Protein AF-A0A1B6GHG8-F1 (afdb_monomer_lite)

InterPro domains:
  IPR028426 Huntingtin family [PTHR10170] (35-319)
  IPR048413 Huntingtin, C-terminal HEAT repeats [PF20927] (51-203)

Structure (mmCIF, N/CA/C/O backbone):
data_AF-A0A1B6GHG8-F1
#
_entry.id   AF-A0A1B6GHG8-F1
#
loop_
_atom_site.group_PDB
_atom_site.id
_atom_site.type_symbol
_atom_site.label_atom_id
_atom_site.label_alt_id
_atom_site.label_comp_id
_atom_site.label_asym_id
_atom_site.label_entity_id
_atom_site.label_seq_id
_atom_site.pdbx_PDB_ins_code
_atom_site.Cartn_x
_atom_site.Cartn_y
_atom_site.Cartn_z
_atom_site.occupancy
_atom_site.B_iso_or_equiv
_atom_site.auth_seq_id
_atom_site.auth_comp_id
_atom_site.auth_asym_id
_atom_site.auth_atom_id
_atom_site.pdbx_PDB_model_num
ATOM 1 N N . ASP A 1 1 ? 46.005 53.903 7.771 1.00 39.75 1 ASP A N 1
ATOM 2 C CA . ASP A 1 1 ? 45.302 54.972 8.498 1.00 39.75 1 ASP A CA 1
ATOM 3 C C . ASP A 1 1 ? 44.062 55.428 7.761 1.00 39.75 1 ASP A C 1
ATOM 5 O O . ASP A 1 1 ? 44.181 56.006 6.690 1.00 39.75 1 ASP A O 1
ATOM 9 N N . CYS A 1 2 ? 42.891 55.067 8.291 1.00 33.16 2 CYS A N 1
ATOM 10 C CA . CYS A 1 2 ? 41.787 55.986 8.605 1.00 33.16 2 CYS A CA 1
ATOM 11 C C . CYS A 1 2 ? 40.505 55.192 8.911 1.00 33.16 2 CYS A C 1
ATOM 13 O O . CYS A 1 2 ? 39.750 54.813 8.023 1.00 33.16 2 CYS A O 1
ATOM 15 N N . ASN A 1 3 ? 40.344 54.925 10.210 1.00 32.59 3 ASN A N 1
ATOM 16 C CA . ASN A 1 3 ? 39.122 54.827 11.014 1.00 32.59 3 ASN A CA 1
ATOM 17 C C . ASN A 1 3 ? 37.768 54.745 10.287 1.00 32.59 3 ASN A C 1
ATOM 19 O O . ASN A 1 3 ? 37.266 55.746 9.780 1.00 32.59 3 ASN A O 1
ATOM 23 N N . ILE A 1 4 ? 37.108 53.590 10.415 1.00 35.75 4 ILE A N 1
ATOM 24 C CA . ILE A 1 4 ? 35.647 53.481 10.331 1.00 35.75 4 ILE A CA 1
ATOM 25 C C . ILE A 1 4 ? 35.118 53.365 11.760 1.00 35.75 4 ILE A C 1
ATOM 27 O O . ILE A 1 4 ? 35.339 52.372 12.453 1.00 35.75 4 ILE A O 1
ATOM 31 N N . SER A 1 5 ? 34.460 54.431 12.199 1.00 33.91 5 SER A N 1
ATOM 32 C CA . SER A 1 5 ? 33.808 54.565 13.494 1.00 33.91 5 SER A CA 1
ATOM 33 C C . SER A 1 5 ? 32.572 53.669 13.560 1.00 33.91 5 SER A C 1
ATOM 35 O O . SER A 1 5 ? 31.638 53.817 12.775 1.00 33.91 5 SER A O 1
ATOM 37 N N . ILE A 1 6 ? 32.556 52.769 14.538 1.00 41.28 6 ILE A N 1
ATOM 38 C CA . ILE A 1 6 ? 31.371 52.044 14.991 1.00 41.28 6 ILE A CA 1
ATOM 39 C C . ILE A 1 6 ? 30.486 53.033 15.757 1.00 41.28 6 ILE A C 1
ATOM 41 O O . ILE A 1 6 ? 30.925 53.596 16.756 1.00 41.28 6 ILE A O 1
ATOM 45 N N . SER A 1 7 ? 29.255 53.265 15.301 1.00 39.66 7 SER A N 1
ATOM 46 C CA . SER A 1 7 ? 28.106 53.593 16.163 1.00 39.66 7 SER A CA 1
ATOM 47 C C . SER A 1 7 ? 26.841 53.791 15.331 1.00 39.66 7 SER A C 1
ATOM 49 O O . SER A 1 7 ? 26.668 54.810 14.668 1.00 39.66 7 SER A O 1
ATOM 51 N N . LYS A 1 8 ? 25.950 52.800 15.392 1.00 34.06 8 LYS A N 1
ATOM 52 C CA . LYS A 1 8 ? 24.500 52.967 15.571 1.00 34.06 8 LYS A CA 1
ATOM 53 C C . LYS A 1 8 ? 23.864 51.581 15.611 1.00 34.06 8 LYS A C 1
ATOM 55 O O . LYS A 1 8 ? 23.682 50.939 14.582 1.00 34.06 8 LYS A O 1
ATOM 60 N N . SER A 1 9 ? 23.559 51.131 16.821 1.00 39.12 9 SER A N 1
ATOM 61 C CA . SER A 1 9 ? 22.512 50.143 17.052 1.00 39.12 9 SER A CA 1
ATOM 62 C C . SER A 1 9 ? 21.184 50.732 16.560 1.00 39.12 9 SER A C 1
ATOM 64 O O . SER A 1 9 ? 20.909 51.891 16.884 1.00 39.12 9 SER A O 1
ATOM 66 N N . PRO A 1 10 ? 20.340 49.995 15.828 1.00 40.25 10 PRO A N 1
ATOM 67 C CA . PRO A 1 10 ? 18.911 50.210 15.906 1.00 40.25 10 PRO A CA 1
ATOM 68 C C . PRO A 1 10 ? 18.419 49.469 17.153 1.00 40.25 10 PRO A C 1
ATOM 70 O O . PRO A 1 10 ? 18.335 48.244 17.177 1.00 40.25 10 PRO A O 1
ATOM 73 N N . GLU A 1 11 ? 18.185 50.228 18.220 1.00 43.69 11 GLU A N 1
ATOM 74 C CA . GLU A 1 11 ? 17.256 49.836 19.277 1.00 43.69 11 GLU A CA 1
ATOM 75 C C . GLU A 1 11 ? 15.838 49.775 18.685 1.00 43.69 11 GLU A C 1
ATOM 77 O O . GLU A 1 11 ? 15.460 50.667 17.926 1.00 43.69 11 GLU A O 1
ATOM 82 N N . GLY A 1 12 ? 15.072 48.748 19.068 1.00 49.44 12 GLY A N 1
ATOM 83 C CA . GLY A 1 12 ? 13.609 48.723 18.978 1.00 49.44 12 GLY A CA 1
ATOM 84 C C . GLY A 1 12 ? 13.021 48.335 17.621 1.00 49.44 12 GLY A C 1
ATOM 85 O O . GLY A 1 12 ? 12.554 49.194 16.883 1.00 49.44 12 GLY A O 1
ATOM 86 N N . VAL A 1 13 ? 12.988 47.035 17.323 1.00 45.94 13 VAL A N 1
ATOM 87 C CA . VAL A 1 13 ? 11.854 46.452 16.589 1.00 45.94 13 VAL A CA 1
ATOM 88 C C . VAL A 1 13 ? 11.020 45.743 17.651 1.00 45.94 13 VAL A C 1
ATOM 90 O O . VAL A 1 13 ? 11.561 44.983 18.455 1.00 45.94 13 VAL A O 1
ATOM 93 N N . ASP A 1 14 ? 9.755 46.129 17.732 1.00 51.06 14 ASP A N 1
ATOM 94 C CA . ASP A 1 14 ? 8.859 45.908 18.859 1.00 51.06 14 ASP A CA 1
ATOM 95 C C . ASP A 1 14 ? 8.579 44.421 19.125 1.00 51.06 14 ASP A C 1
ATOM 97 O O . ASP A 1 14 ? 8.118 43.683 18.258 1.00 51.06 14 ASP A O 1
ATOM 101 N N . SER A 1 15 ? 8.788 43.988 20.371 1.00 57.31 15 SER A N 1
ATOM 102 C CA . SER A 1 15 ? 8.432 42.641 20.841 1.00 57.31 15 SER A CA 1
ATOM 103 C C . SER A 1 15 ? 6.922 42.364 20.823 1.00 57.31 15 SER A C 1
ATOM 105 O O . SER A 1 15 ? 6.511 41.210 20.909 1.00 57.31 15 SER A O 1
ATOM 107 N N . GLU A 1 16 ? 6.095 43.412 20.754 1.00 57.25 16 GLU A N 1
ATOM 108 C CA . GLU A 1 16 ? 4.635 43.302 20.620 1.00 57.25 16 GLU A CA 1
ATOM 109 C C . GLU A 1 16 ? 4.224 42.954 19.179 1.00 57.25 16 GLU A C 1
ATOM 111 O O . GLU A 1 16 ? 3.358 42.104 18.985 1.00 57.25 16 GLU A O 1
ATOM 116 N N . ASP A 1 17 ? 4.912 43.509 18.176 1.00 58.62 17 ASP A N 1
ATOM 117 C CA . ASP A 1 17 ? 4.625 43.292 16.749 1.00 58.62 17 ASP A CA 1
ATOM 118 C C . ASP A 1 17 ? 5.042 41.870 16.309 1.00 58.62 17 ASP A C 1
ATOM 120 O O . ASP A 1 17 ? 4.324 41.185 15.580 1.00 58.62 17 ASP A O 1
ATOM 124 N N . GLU A 1 18 ? 6.149 41.339 16.852 1.00 60.41 18 GLU A N 1
ATOM 125 C CA . GLU A 1 18 ? 6.516 39.920 16.683 1.00 60.41 18 GLU A CA 1
ATOM 126 C C . GLU A 1 18 ? 5.491 38.965 17.328 1.00 60.41 18 GLU A C 1
ATOM 128 O O . GLU A 1 18 ? 5.223 37.885 16.794 1.00 60.41 18 GLU A O 1
ATOM 133 N N . GLY A 1 19 ? 4.892 39.358 18.458 1.00 67.12 19 GLY A N 1
ATOM 134 C CA . GLY A 1 19 ? 3.857 38.587 19.149 1.00 67.12 19 GLY A CA 1
ATOM 135 C C . GLY A 1 19 ? 2.558 38.480 18.347 1.00 67.12 19 GLY A C 1
ATOM 136 O O . GLY A 1 19 ? 2.030 37.378 18.183 1.00 67.12 19 GLY A O 1
ATOM 137 N N . GLU A 1 20 ? 2.083 39.598 17.794 1.00 69.12 20 GLU A N 1
ATOM 138 C CA . GLU A 1 20 ? 0.875 39.641 16.958 1.00 69.12 20 GLU A CA 1
ATOM 139 C C . GLU A 1 20 ? 1.046 38.856 15.647 1.00 69.12 20 GLU A C 1
ATOM 141 O O . GLU A 1 20 ? 0.137 38.132 15.226 1.00 69.12 20 GLU A O 1
ATOM 146 N N . ILE A 1 21 ? 2.227 38.924 15.020 1.00 71.69 21 ILE A N 1
ATOM 147 C CA . ILE A 1 21 ? 2.532 38.152 13.806 1.00 71.69 21 ILE A CA 1
ATOM 148 C C . ILE A 1 21 ? 2.500 36.644 14.095 1.00 71.69 21 ILE A C 1
ATOM 150 O O . ILE A 1 21 ? 1.870 35.891 13.347 1.00 71.69 21 ILE A O 1
ATOM 154 N N . MET A 1 22 ? 3.118 36.191 15.192 1.00 72.50 22 MET A N 1
ATOM 155 C CA . MET A 1 22 ? 3.100 34.774 15.582 1.00 72.50 22 MET A CA 1
ATOM 156 C C . MET A 1 22 ? 1.685 34.265 15.890 1.00 72.50 22 MET A C 1
ATOM 158 O O . MET A 1 22 ? 1.342 33.132 15.538 1.00 72.50 22 MET A O 1
ATOM 162 N N . GLU A 1 23 ? 0.848 35.083 16.531 1.00 77.94 23 GLU A N 1
ATOM 163 C CA . GLU A 1 23 ? -0.544 34.729 16.817 1.00 77.94 23 GLU A CA 1
ATOM 164 C C . GLU A 1 23 ? -1.364 34.608 15.523 1.00 77.94 23 GLU A C 1
ATOM 166 O O . GLU A 1 23 ? -2.077 33.619 15.316 1.00 77.94 23 GLU A O 1
ATOM 171 N N . GLN A 1 24 ? -1.192 35.548 14.592 1.00 80.19 24 GLN A N 1
ATOM 172 C CA . GLN A 1 24 ? -1.863 35.513 13.295 1.00 80.19 24 GLN A CA 1
ATOM 173 C C . GLN A 1 24 ? -1.434 34.298 12.453 1.00 80.19 24 GLN A C 1
ATOM 175 O O . GLN A 1 24 ? -2.277 33.626 11.845 1.00 80.19 24 GLN A O 1
ATOM 180 N N . GLU A 1 25 ? -0.144 33.957 12.445 1.00 80.50 25 GLU A N 1
ATOM 181 C CA . GLU A 1 25 ? 0.366 32.748 11.789 1.00 80.50 25 GLU A CA 1
ATOM 182 C C . GLU A 1 25 ? -0.202 31.465 12.410 1.00 80.50 25 GLU A C 1
ATOM 184 O O . GLU A 1 25 ? -0.543 30.517 11.686 1.00 80.50 25 GLU A O 1
ATOM 189 N N . ALA A 1 26 ? -0.367 31.427 13.735 1.00 82.06 26 ALA A N 1
ATOM 190 C CA . ALA A 1 26 ? -0.977 30.301 14.433 1.00 82.06 26 ALA A CA 1
ATOM 191 C C . ALA A 1 26 ? -2.453 30.118 14.039 1.00 82.06 26 ALA A C 1
ATOM 193 O O . ALA A 1 26 ? -2.877 28.990 13.752 1.00 82.06 26 ALA A O 1
ATOM 194 N N . VAL A 1 27 ? -3.216 31.213 13.940 1.00 85.00 27 VAL A N 1
ATOM 195 C CA . VAL A 1 27 ? -4.623 31.202 13.501 1.00 85.00 27 VAL A CA 1
ATOM 196 C C . VAL A 1 27 ? -4.747 30.702 12.063 1.00 85.00 27 VAL A C 1
ATOM 198 O O . VAL A 1 27 ? -5.538 29.794 11.790 1.00 85.00 27 VAL A O 1
ATOM 201 N N . VAL A 1 28 ? -3.939 31.230 11.138 1.00 88.50 28 VAL A N 1
ATOM 202 C CA . VAL A 1 28 ? -3.945 30.802 9.728 1.00 88.50 28 VAL A CA 1
ATOM 203 C C . VAL A 1 28 ? -3.547 29.330 9.600 1.00 88.50 28 VAL A C 1
ATOM 205 O O . VAL A 1 28 ? -4.171 28.569 8.850 1.00 88.50 28 VAL A O 1
ATOM 208 N N . SER A 1 29 ? -2.553 28.891 10.371 1.00 86.94 29 SER A N 1
ATOM 209 C CA . SER A 1 29 ? -2.110 27.497 10.406 1.00 86.94 29 SER A CA 1
ATOM 210 C C . SER A 1 29 ? -3.208 26.559 10.907 1.00 86.94 29 SER A C 1
ATOM 212 O O . SER A 1 29 ? -3.448 25.507 10.312 1.00 86.94 29 SER A O 1
ATOM 214 N N . LEU A 1 30 ? -3.906 26.924 11.985 1.00 84.75 30 LEU A N 1
ATOM 215 C CA . LEU A 1 30 ? -5.029 26.149 12.512 1.00 84.75 30 LEU A CA 1
ATOM 216 C C . LEU A 1 30 ? -6.202 26.108 11.526 1.00 84.75 30 LEU A C 1
ATOM 218 O O . LEU A 1 30 ? -6.739 25.032 11.261 1.00 84.75 30 LEU A O 1
ATOM 222 N N . HIS A 1 31 ? -6.546 27.245 10.920 1.00 88.88 31 HIS A N 1
ATOM 223 C CA . HIS A 1 31 ? -7.579 27.309 9.890 1.00 88.88 31 HIS A CA 1
ATOM 224 C C . HIS A 1 31 ? -7.256 26.378 8.714 1.00 88.88 31 HIS A C 1
ATOM 226 O O . HIS A 1 31 ? -8.106 25.605 8.276 1.00 88.88 31 HIS A O 1
ATOM 232 N N . THR A 1 32 ? -6.003 26.384 8.252 1.00 91.25 32 THR A N 1
ATOM 233 C CA . THR A 1 32 ? -5.534 25.523 7.156 1.00 91.25 32 THR A CA 1
ATOM 234 C C . THR A 1 32 ? -5.687 24.038 7.491 1.00 91.25 32 THR A C 1
ATOM 236 O O . THR A 1 32 ? -6.165 23.264 6.661 1.00 91.25 32 THR A O 1
ATOM 239 N N . ARG A 1 33 ? -5.344 23.632 8.722 1.00 89.12 33 ARG A N 1
ATOM 240 C CA . ARG A 1 33 ? -5.538 22.255 9.208 1.00 89.12 33 ARG A CA 1
ATOM 241 C C . ARG A 1 33 ? -7.009 21.846 9.198 1.00 89.12 33 ARG A C 1
ATOM 243 O O . ARG A 1 33 ? -7.335 20.769 8.701 1.00 89.12 33 ARG A O 1
ATOM 250 N N . TYR A 1 34 ? -7.891 22.720 9.680 1.00 88.38 34 TYR A N 1
ATOM 251 C CA . TYR A 1 34 ? -9.328 22.458 9.723 1.00 88.38 34 T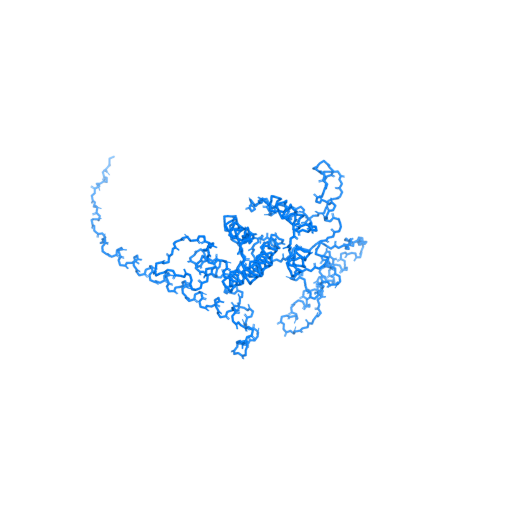YR A CA 1
ATOM 252 C C . TYR A 1 34 ? -9.936 22.318 8.320 1.00 88.38 34 TYR A C 1
ATOM 254 O O . TYR A 1 34 ? -10.653 21.355 8.047 1.00 88.38 34 TYR A O 1
ATOM 262 N N . GLN A 1 35 ? -9.590 23.223 7.396 1.00 91.94 35 GLN A N 1
ATOM 263 C CA . GLN A 1 35 ? -10.024 23.144 5.994 1.00 91.94 35 GLN A CA 1
ATOM 264 C C . GLN A 1 35 ? -9.553 21.844 5.335 1.00 91.94 35 GLN A C 1
ATOM 266 O O . GLN A 1 35 ? -10.332 21.152 4.676 1.00 91.94 35 GLN A O 1
ATOM 271 N N . MET A 1 36 ? -8.286 21.482 5.555 1.00 92.69 36 MET A N 1
ATOM 272 C CA . MET A 1 36 ? -7.715 20.251 5.024 1.00 92.69 36 MET A CA 1
ATOM 273 C C . MET A 1 36 ? -8.462 19.019 5.545 1.00 92.69 36 MET A C 1
ATOM 275 O O . MET A 1 36 ? -8.849 18.153 4.761 1.00 92.69 36 MET A O 1
ATOM 279 N N . ALA A 1 37 ? -8.735 18.954 6.846 1.00 89.00 37 ALA A N 1
ATOM 280 C CA . ALA A 1 37 ? -9.484 17.846 7.416 1.00 89.00 37 ALA A CA 1
ATOM 281 C C . ALA A 1 37 ? -10.940 17.786 6.923 1.00 89.00 37 ALA A C 1
ATOM 283 O O . ALA A 1 37 ? -11.461 16.692 6.694 1.00 89.00 37 ALA A O 1
ATOM 284 N N . GLY A 1 38 ? -11.574 18.935 6.669 1.00 90.00 38 GLY A N 1
ATOM 285 C CA . GLY A 1 38 ? -12.877 19.003 6.004 1.00 90.00 38 GLY A CA 1
ATOM 286 C C . GLY A 1 38 ? -12.864 18.342 4.621 1.00 90.00 38 GLY A C 1
ATOM 287 O O . GLY A 1 38 ? -13.754 17.550 4.305 1.00 90.00 38 GLY A O 1
ATOM 288 N N . LEU A 1 39 ? -11.815 18.580 3.823 1.00 92.31 39 LEU A N 1
ATOM 289 C CA . LEU A 1 39 ? -11.630 17.928 2.518 1.00 92.31 39 LEU A CA 1
ATOM 290 C C . LEU A 1 39 ? -11.410 16.414 2.643 1.00 92.31 39 LEU A C 1
ATOM 292 O O . LEU A 1 39 ? -11.922 15.651 1.823 1.00 92.31 39 LEU A O 1
ATOM 296 N N . VAL A 1 40 ? -10.688 15.961 3.672 1.00 91.94 40 VAL A N 1
ATOM 297 C CA . VAL A 1 40 ? -10.507 14.525 3.954 1.00 91.94 40 VAL A CA 1
ATOM 298 C C . VAL A 1 40 ? -11.833 13.865 4.314 1.00 91.94 40 VAL A C 1
ATOM 300 O O . VAL A 1 40 ? -12.172 12.837 3.732 1.00 91.94 40 VAL A O 1
ATOM 303 N N . CYS A 1 41 ? -12.616 14.482 5.201 1.00 89.75 41 CYS A N 1
ATOM 304 C CA . CYS A 1 41 ? -13.938 13.984 5.585 1.00 89.75 41 CYS A CA 1
ATOM 305 C C . CYS A 1 41 ? -14.903 13.954 4.390 1.00 89.75 41 CYS A C 1
ATOM 307 O O . CYS A 1 41 ? -15.727 13.049 4.263 1.00 89.75 41 CYS A O 1
ATOM 309 N N . TRP A 1 42 ? -14.794 14.929 3.484 1.00 89.50 42 TRP A N 1
ATOM 310 C CA . TRP A 1 42 ? -15.542 14.924 2.231 1.00 89.50 42 TRP A CA 1
ATOM 311 C C . TRP A 1 42 ? -15.144 13.745 1.328 1.00 89.50 42 TRP A C 1
ATOM 313 O O . TRP A 1 42 ? -16.023 13.050 0.814 1.00 89.50 42 TRP A O 1
ATOM 323 N N . LEU A 1 43 ? -13.843 13.464 1.174 1.00 90.00 43 LEU A N 1
ATOM 324 C CA . LEU A 1 43 ? -13.359 12.297 0.420 1.00 90.00 43 LEU A CA 1
ATOM 325 C C . LEU A 1 43 ? -13.785 10.964 1.050 1.00 90.00 43 LEU A C 1
ATOM 327 O O . LEU A 1 43 ? -14.059 10.010 0.327 1.00 90.00 43 LEU A O 1
ATOM 331 N N . GLU A 1 44 ? -13.849 10.898 2.376 1.00 88.69 44 GLU A N 1
ATOM 332 C CA . GLU A 1 44 ? -14.279 9.721 3.135 1.00 88.69 44 GLU A CA 1
ATOM 333 C C . GLU A 1 44 ? -15.756 9.385 2.888 1.00 88.69 44 GLU A C 1
ATOM 335 O O . GLU A 1 44 ? -16.100 8.242 2.596 1.00 88.69 44 GLU A O 1
ATOM 340 N N . LYS A 1 45 ? -16.622 10.405 2.891 1.00 84.50 45 LYS A N 1
ATOM 341 C CA . LYS A 1 45 ? -18.069 10.284 2.629 1.00 84.50 45 LYS A CA 1
ATOM 342 C C . LYS A 1 45 ? -18.426 10.228 1.136 1.00 84.50 45 LYS A C 1
ATOM 344 O O . LYS A 1 45 ? -19.596 10.152 0.766 1.00 84.50 45 LYS A O 1
ATOM 349 N N . SER A 1 46 ? -17.430 10.268 0.246 1.00 70.56 46 SER A N 1
ATOM 350 C CA . SER A 1 46 ? -17.643 10.491 -1.186 1.00 70.56 46 SER A CA 1
ATOM 351 C C . SER A 1 46 ? -18.410 9.431 -1.992 1.00 70.56 46 SER A C 1
ATOM 353 O O . SER A 1 46 ? -18.892 9.844 -3.045 1.00 70.56 46 SER A O 1
ATOM 355 N N . PRO A 1 47 ? -18.610 8.141 -1.626 1.00 62.94 47 PRO A N 1
ATOM 356 C CA . PRO A 1 47 ? -19.436 7.274 -2.480 1.00 62.94 47 PRO A CA 1
ATOM 357 C C . PRO A 1 47 ? -20.859 7.823 -2.716 1.00 62.94 47 PRO A C 1
ATOM 359 O O . PRO A 1 47 ? -21.426 7.564 -3.774 1.00 62.94 47 PRO A O 1
ATOM 362 N N . GLU A 1 48 ? -21.391 8.651 -1.810 1.00 53.25 48 GLU A N 1
ATOM 363 C CA . GLU A 1 48 ? -22.732 9.253 -1.905 1.00 53.25 48 GLU A CA 1
ATOM 364 C C . GLU A 1 48 ? -22.743 10.668 -2.529 1.00 53.25 48 GLU A C 1
ATOM 366 O O . GLU A 1 48 ? -23.736 11.085 -3.122 1.00 53.25 48 GLU A O 1
ATOM 371 N N . LEU A 1 49 ? -21.628 11.411 -2.457 1.00 54.56 49 LEU A N 1
ATOM 372 C CA . LEU A 1 49 ? -21.527 12.831 -2.856 1.00 54.56 49 LEU A CA 1
ATOM 373 C C . LEU A 1 49 ? -20.960 13.060 -4.270 1.00 54.56 49 LEU A C 1
ATOM 375 O O . LEU A 1 49 ? -20.902 14.198 -4.745 1.00 54.56 49 LEU A O 1
ATOM 379 N N . LEU A 1 50 ? -20.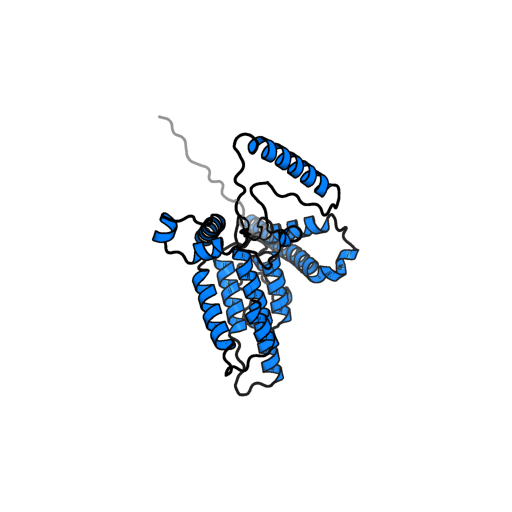579 11.986 -4.970 1.00 56.34 50 LEU A N 1
ATOM 380 C CA . LEU A 1 50 ? -20.068 12.017 -6.350 1.00 56.34 50 LEU A CA 1
ATOM 381 C C . LEU A 1 50 ? -21.055 12.610 -7.373 1.00 56.34 50 LEU A C 1
ATOM 383 O O . LEU A 1 50 ? -20.642 12.937 -8.482 1.00 56.34 50 LEU A O 1
ATOM 387 N N . ALA A 1 51 ? -22.334 12.778 -7.019 1.00 58.94 51 ALA A N 1
ATOM 388 C CA . ALA A 1 51 ? -23.341 13.370 -7.900 1.00 58.94 51 ALA A CA 1
ATOM 389 C C . ALA A 1 51 ? -23.055 14.844 -8.255 1.00 58.94 51 ALA A C 1
ATOM 391 O O . ALA A 1 51 ? -23.422 15.288 -9.341 1.00 58.94 51 ALA A O 1
ATOM 392 N N . ASN A 1 52 ? -22.375 15.592 -7.376 1.00 74.69 52 ASN A N 1
ATOM 393 C CA . ASN A 1 52 ? -22.249 17.051 -7.506 1.00 74.69 52 ASN A CA 1
ATOM 394 C C . ASN A 1 52 ? -20.908 17.527 -8.086 1.00 74.69 52 ASN A C 1
ATOM 396 O O . ASN A 1 52 ? -20.765 18.711 -8.389 1.00 74.69 52 ASN A O 1
ATOM 400 N N . VAL A 1 53 ? -19.921 16.638 -8.254 1.00 81.56 53 VAL A N 1
ATOM 401 C CA . VAL A 1 53 ? -18.604 16.990 -8.811 1.00 81.56 53 VAL A CA 1
ATOM 402 C C . VAL A 1 53 ? -18.380 16.252 -10.129 1.00 81.56 53 VAL A C 1
ATOM 404 O O . VAL A 1 53 ? -18.414 15.020 -10.152 1.00 81.56 53 VAL A O 1
ATOM 407 N N . PRO A 1 54 ? -18.082 16.960 -11.235 1.00 84.44 54 PRO A N 1
ATOM 408 C CA . PRO A 1 54 ? -17.775 16.308 -12.496 1.00 84.44 54 PRO A CA 1
ATOM 409 C C . PRO A 1 54 ? -16.606 15.325 -12.364 1.00 84.44 54 PRO A C 1
ATOM 411 O O . PRO A 1 54 ? -15.511 15.674 -11.915 1.00 84.44 54 PRO A O 1
ATOM 414 N N . GLN A 1 55 ? -16.817 14.092 -12.832 1.00 76.38 55 GLN A N 1
ATOM 415 C CA . GLN A 1 55 ? -15.864 12.984 -12.696 1.00 76.38 55 GLN A CA 1
ATOM 416 C C . GLN A 1 55 ? -14.462 13.305 -13.248 1.00 76.38 55 GLN A C 1
ATOM 418 O O . GLN A 1 55 ? -13.470 12.761 -12.767 1.00 76.38 55 GLN A O 1
ATOM 423 N N . PHE A 1 56 ? -14.367 14.186 -14.252 1.00 79.81 56 PHE A N 1
ATOM 424 C CA . PHE A 1 56 ? -13.090 14.572 -14.856 1.00 79.81 56 PHE A CA 1
ATOM 425 C C . PHE A 1 56 ? -12.219 15.458 -13.948 1.00 79.81 56 PHE A C 1
ATOM 427 O O . PHE A 1 56 ? -11.004 15.439 -14.104 1.00 79.81 56 PHE A O 1
ATOM 434 N N . ILE A 1 57 ? -12.812 16.191 -12.995 1.00 86.00 57 ILE A N 1
ATOM 435 C CA . ILE A 1 57 ? -12.087 17.032 -12.023 1.00 86.00 57 ILE A CA 1
ATOM 436 C C . ILE A 1 57 ? -11.876 16.279 -10.708 1.00 86.00 57 ILE A C 1
ATOM 438 O O . ILE A 1 57 ? -10.876 16.494 -10.027 1.00 86.00 57 ILE A O 1
ATOM 442 N N . PHE A 1 58 ? -12.789 15.366 -10.357 1.00 85.62 58 PHE A N 1
ATOM 443 C CA . PHE A 1 58 ? -12.748 14.638 -9.087 1.00 85.62 58 PHE A CA 1
ATOM 444 C C . PHE A 1 58 ? -11.392 13.971 -8.826 1.00 85.62 58 PHE A C 1
ATOM 446 O O . PHE A 1 58 ? -10.843 14.101 -7.734 1.00 85.62 58 PHE A O 1
ATOM 453 N N . GLN A 1 59 ? -10.819 13.302 -9.833 1.00 84.31 59 GLN A N 1
ATOM 454 C CA . GLN A 1 59 ? -9.515 12.657 -9.684 1.00 84.31 59 GLN A CA 1
ATOM 455 C C . GLN A 1 59 ? -8.404 13.681 -9.407 1.00 84.31 59 GLN A C 1
ATOM 457 O O . GLN A 1 59 ? -7.597 13.468 -8.508 1.00 84.31 59 GLN A O 1
ATOM 462 N N . SER A 1 60 ? -8.410 14.824 -10.101 1.00 88.75 60 SER A N 1
ATOM 463 C CA . SER A 1 60 ? -7.457 15.912 -9.859 1.00 88.75 60 SER A CA 1
ATOM 464 C C . SER A 1 60 ? -7.599 16.502 -8.456 1.00 88.75 60 SER A C 1
ATOM 466 O O . SER A 1 60 ? -6.590 16.687 -7.784 1.00 88.75 60 SER A O 1
ATOM 468 N N . ILE A 1 61 ? -8.827 16.740 -7.980 1.00 90.75 61 ILE A N 1
ATOM 469 C CA . ILE A 1 61 ? -9.072 17.210 -6.605 1.00 90.75 61 ILE A CA 1
ATOM 470 C C . ILE A 1 61 ? -8.545 16.184 -5.606 1.00 90.75 61 ILE A C 1
ATOM 472 O O . ILE A 1 61 ? -7.796 16.537 -4.701 1.00 90.75 61 ILE A O 1
ATOM 476 N N . ARG A 1 62 ? -8.889 14.905 -5.787 1.00 90.31 62 ARG A N 1
ATOM 477 C CA . ARG A 1 62 ? -8.445 13.827 -4.902 1.00 90.31 62 ARG A CA 1
ATOM 478 C C . ARG A 1 62 ? -6.922 13.757 -4.820 1.00 90.31 62 ARG A C 1
ATOM 480 O O . ARG A 1 62 ? -6.385 13.607 -3.726 1.00 90.31 62 ARG A O 1
ATOM 487 N N . ASP A 1 63 ? -6.230 13.876 -5.948 1.00 90.38 63 ASP A N 1
ATOM 488 C CA . ASP A 1 63 ? -4.769 13.823 -5.980 1.00 90.38 63 ASP A CA 1
ATOM 489 C C . ASP A 1 63 ? -4.139 15.087 -5.372 1.00 90.38 63 ASP A C 1
ATOM 491 O O . ASP A 1 63 ? -3.156 14.974 -4.642 1.00 90.38 63 ASP A O 1
ATOM 495 N N . ILE A 1 64 ? -4.738 16.270 -5.555 1.00 93.44 64 ILE A N 1
ATOM 496 C CA . ILE A 1 64 ? -4.319 17.503 -4.865 1.00 93.44 64 ILE A CA 1
ATOM 497 C C . ILE A 1 64 ? -4.462 17.350 -3.347 1.00 93.44 64 ILE A C 1
ATOM 499 O O . ILE A 1 64 ? -3.499 17.604 -2.625 1.00 93.44 64 ILE A O 1
ATOM 503 N N . VAL A 1 65 ? -5.616 16.881 -2.862 1.00 94.25 65 VAL A N 1
ATOM 504 C CA . VAL A 1 65 ? -5.866 16.657 -1.428 1.00 94.25 65 VAL A CA 1
ATOM 505 C C . VAL A 1 65 ? -4.845 15.669 -0.863 1.00 94.25 65 VAL A C 1
ATOM 507 O O . VAL A 1 65 ? -4.183 15.967 0.123 1.00 94.25 65 VAL A O 1
ATOM 510 N N . LYS A 1 66 ? -4.616 14.529 -1.519 1.00 92.25 66 LYS A N 1
ATOM 511 C CA . LYS A 1 66 ? -3.583 13.569 -1.094 1.00 92.25 66 LYS A CA 1
ATOM 512 C C . LYS A 1 66 ? -2.174 14.177 -1.027 1.00 92.25 66 LYS A C 1
ATOM 514 O O . LYS A 1 66 ? -1.412 13.821 -0.135 1.00 92.25 66 LYS A O 1
ATOM 519 N N . SER A 1 67 ? -1.813 15.067 -1.956 1.00 91.94 67 SER A N 1
ATOM 520 C CA . SER A 1 67 ? -0.492 15.712 -1.971 1.00 91.94 67 SER A CA 1
ATOM 521 C C . SER A 1 67 ? -0.359 16.758 -0.866 1.00 91.94 67 SER A C 1
ATOM 523 O O . SER A 1 67 ? 0.612 16.722 -0.118 1.00 91.94 67 SER A O 1
ATOM 525 N N . ILE A 1 68 ? -1.339 17.656 -0.729 1.00 93.50 68 ILE A N 1
ATOM 526 C CA . ILE A 1 68 ? -1.331 18.716 0.293 1.00 93.50 68 ILE A CA 1
ATOM 527 C C . ILE A 1 68 ? -1.431 18.112 1.695 1.00 93.50 68 ILE A C 1
ATOM 529 O O . ILE A 1 68 ? -0.717 18.534 2.599 1.00 93.50 68 ILE A O 1
ATOM 533 N N . GLY A 1 69 ? -2.245 17.071 1.875 1.00 92.31 69 GLY A N 1
ATOM 534 C CA . GLY A 1 69 ? -2.383 16.376 3.154 1.00 92.31 69 GLY A CA 1
ATOM 535 C C . GLY A 1 69 ? -1.117 15.674 3.636 1.00 92.31 69 GLY A C 1
ATOM 536 O O . GLY A 1 69 ? -1.043 15.304 4.798 1.00 92.31 69 GLY A O 1
ATOM 537 N N . ARG A 1 70 ? -0.101 15.523 2.778 1.00 92.62 70 ARG A N 1
ATOM 538 C CA . ARG A 1 70 ? 1.222 15.010 3.160 1.00 92.62 70 ARG A CA 1
ATOM 539 C C . ARG A 1 70 ? 2.190 16.099 3.629 1.00 92.62 70 ARG A C 1
ATOM 541 O O . ARG A 1 70 ? 3.284 15.771 4.079 1.00 92.62 70 ARG A O 1
ATOM 548 N N . CYS A 1 71 ? 1.822 17.378 3.544 1.00 91.31 71 CYS A N 1
ATOM 549 C CA . CYS A 1 71 ? 2.635 18.472 4.066 1.00 91.31 71 CYS A CA 1
ATOM 550 C C . CYS A 1 71 ? 2.659 18.443 5.601 1.00 91.31 71 CYS A C 1
ATOM 552 O O . CYS A 1 71 ? 1.619 18.292 6.242 1.00 91.31 71 CYS A O 1
ATOM 554 N N . SER A 1 72 ? 3.836 18.661 6.194 1.00 88.38 72 SER A N 1
ATOM 555 C CA . SER A 1 72 ? 4.061 18.596 7.648 1.00 88.38 72 SER A CA 1
ATOM 556 C C . SER A 1 72 ? 3.098 19.461 8.466 1.00 88.38 72 SER A C 1
ATOM 558 O O . SER A 1 72 ? 2.698 19.057 9.553 1.00 88.38 72 SER A O 1
ATOM 560 N N . LEU A 1 73 ? 2.673 20.610 7.923 1.00 88.06 73 LEU A N 1
ATOM 561 C CA . LEU A 1 73 ? 1.716 21.516 8.561 1.00 88.06 73 LEU A CA 1
ATOM 562 C C . LEU A 1 73 ? 0.379 20.835 8.896 1.00 88.06 73 LEU A C 1
ATOM 564 O O . LEU A 1 73 ? -0.195 21.101 9.953 1.00 88.06 73 LEU A O 1
ATOM 568 N N . VAL A 1 74 ? -0.120 19.984 7.994 1.00 89.62 74 VAL A N 1
ATOM 569 C CA . VAL A 1 74 ? -1.481 19.425 8.046 1.00 89.62 74 VAL A CA 1
ATOM 570 C C . VAL A 1 74 ? -1.521 17.911 8.217 1.00 89.62 74 VAL A C 1
ATOM 572 O O . VAL A 1 74 ? -2.582 17.391 8.549 1.00 89.62 74 VAL A O 1
ATOM 575 N N . LEU A 1 75 ? -0.404 17.208 8.009 1.00 86.69 75 LEU A N 1
ATOM 576 C CA . LEU A 1 75 ? -0.350 15.746 7.953 1.00 86.69 75 LEU A CA 1
ATOM 577 C C . LEU A 1 75 ? -0.952 15.082 9.187 1.00 86.69 75 LEU A C 1
ATOM 579 O O . LEU A 1 75 ? -1.915 14.331 9.067 1.00 86.69 75 LEU A O 1
ATOM 583 N N . TRP A 1 76 ? -0.424 15.387 10.370 1.00 79.44 76 TRP A N 1
ATOM 584 C CA . TRP A 1 76 ? -0.887 14.754 11.605 1.00 79.44 76 TRP A CA 1
ATOM 585 C C . TRP A 1 76 ? -2.352 15.061 11.891 1.00 79.44 76 TRP A C 1
ATOM 587 O O . TRP A 1 76 ? -3.121 14.161 12.202 1.00 79.44 76 TRP A O 1
ATOM 597 N N . TYR A 1 77 ? -2.769 16.306 11.669 1.00 82.94 77 TYR A N 1
ATOM 598 C CA . TYR A 1 77 ? -4.165 16.698 11.833 1.00 82.94 77 TYR A CA 1
ATOM 599 C C . TYR A 1 77 ? -5.095 15.975 10.843 1.00 82.94 77 TYR A C 1
ATOM 601 O O . TYR A 1 77 ? -6.204 15.592 11.194 1.00 82.94 77 TYR A O 1
ATOM 609 N N . SER A 1 78 ? -4.625 15.739 9.615 1.00 86.56 78 SER A N 1
ATOM 610 C CA . SER A 1 78 ? -5.376 15.043 8.562 1.00 86.56 78 SER A CA 1
ATOM 611 C C . SER A 1 78 ? -5.440 13.529 8.779 1.00 86.56 78 SER A C 1
ATOM 613 O O . SER A 1 78 ? -6.391 12.893 8.323 1.00 86.56 78 SER A O 1
ATOM 615 N N . CYS A 1 79 ? -4.443 12.947 9.452 1.00 80.19 79 CYS A N 1
ATOM 616 C CA . CYS A 1 79 ? -4.403 11.531 9.821 1.00 80.19 79 CYS A CA 1
ATOM 617 C C . CYS A 1 79 ? -5.249 11.204 11.059 1.00 80.19 79 CYS A C 1
ATOM 619 O O . CYS A 1 79 ? -5.627 10.048 11.243 1.00 80.19 79 CYS A O 1
ATOM 621 N N . THR A 1 80 ? -5.585 12.212 11.860 1.00 79.69 80 THR A N 1
ATOM 622 C CA . THR A 1 80 ? -6.337 12.060 13.104 1.00 79.69 80 THR A CA 1
ATOM 623 C C . THR A 1 80 ? -7.835 12.304 12.876 1.00 79.69 80 THR A C 1
ATOM 625 O O . THR A 1 80 ? -8.211 13.354 12.346 1.00 79.69 80 THR A O 1
ATOM 628 N N . PRO A 1 81 ? -8.716 11.362 13.253 1.00 82.38 81 PRO A N 1
ATOM 629 C CA . PRO A 1 81 ? -10.164 11.529 13.133 1.00 82.38 81 PRO A CA 1
ATOM 630 C C . PRO A 1 81 ? -10.721 12.739 13.906 1.00 82.38 81 PRO A C 1
ATOM 632 O O . PRO A 1 81 ? -10.237 13.019 15.008 1.00 82.38 81 PRO A O 1
ATOM 635 N N . PRO A 1 82 ? -11.758 13.429 13.386 1.00 80.88 82 PRO A N 1
ATOM 636 C CA . PRO A 1 82 ? -12.278 14.665 13.976 1.00 80.88 82 PRO A CA 1
ATOM 637 C C . PRO A 1 82 ? -12.705 14.566 15.439 1.00 80.88 82 PRO A C 1
ATOM 639 O O . PRO A 1 82 ? -12.437 15.480 16.215 1.00 80.88 82 PRO A O 1
ATOM 642 N N . ASP A 1 83 ? -13.305 13.443 15.836 1.00 76.94 83 ASP A N 1
ATOM 643 C CA . ASP A 1 83 ? -13.848 13.255 17.191 1.00 76.94 83 ASP A CA 1
ATOM 644 C C . ASP A 1 83 ? -12.755 13.171 18.273 1.00 76.94 83 ASP A C 1
ATOM 646 O O . ASP A 1 83 ? -13.040 13.200 19.468 1.00 76.94 83 ASP A O 1
ATOM 650 N N . THR A 1 84 ? -11.488 13.082 17.860 1.00 74.38 84 THR A N 1
ATOM 651 C CA . THR A 1 84 ? -10.325 12.998 18.754 1.00 74.38 84 THR A CA 1
ATOM 652 C C . THR A 1 84 ? -9.561 14.319 18.871 1.00 74.38 84 THR A C 1
ATOM 654 O O . THR A 1 84 ? -8.575 14.403 19.604 1.00 74.38 84 THR A O 1
ATOM 657 N N . TRP A 1 85 ? -9.991 15.372 18.165 1.00 76.00 85 TRP A N 1
ATOM 658 C CA . TRP A 1 85 ? -9.310 16.663 18.199 1.00 76.00 85 TRP A CA 1
ATOM 659 C C . TRP A 1 85 ? -9.514 17.375 19.539 1.00 76.00 85 TRP A C 1
ATOM 661 O O . TRP A 1 85 ? -10.632 17.689 19.944 1.00 76.00 85 TRP A O 1
ATOM 671 N N . SER A 1 86 ? -8.408 17.693 20.210 1.00 65.75 86 SER A N 1
ATOM 672 C CA . SER A 1 86 ? -8.396 18.616 21.342 1.00 65.75 86 SER A CA 1
ATOM 673 C C . SER A 1 86 ? -8.505 20.072 20.877 1.00 65.75 86 SER A C 1
ATOM 675 O O . SER A 1 86 ? -8.096 20.426 19.772 1.00 65.75 86 SER A O 1
ATOM 677 N N . SER A 1 87 ? -9.006 20.945 21.757 1.00 58.47 87 SER A N 1
ATOM 678 C CA . SER A 1 87 ? -9.095 22.398 21.531 1.00 58.47 87 SER A CA 1
ATOM 679 C C . SER A 1 87 ? -7.738 23.070 21.279 1.00 58.47 87 SER A C 1
ATOM 681 O O . SER A 1 87 ? -7.691 24.134 20.669 1.00 58.47 87 SER A O 1
ATOM 683 N N . SER A 1 88 ? -6.639 22.438 21.702 1.00 56.28 88 SER A N 1
ATOM 684 C CA . SER A 1 88 ? -5.276 22.795 21.308 1.00 56.28 88 SER A CA 1
ATOM 685 C C . SER A 1 88 ? -4.759 21.756 20.307 1.00 56.28 88 SER A C 1
ATOM 687 O O . SER A 1 88 ? -4.724 20.575 20.666 1.00 56.28 88 SER A O 1
ATOM 689 N N . PRO A 1 89 ? -4.397 22.132 19.065 1.00 53.69 89 PRO A N 1
ATOM 690 C CA . PRO A 1 89 ? -3.842 21.204 18.088 1.00 53.69 89 PRO A CA 1
ATOM 691 C C . PRO A 1 89 ? -2.455 20.752 18.570 1.00 53.69 89 PRO A C 1
ATOM 693 O O . PRO A 1 89 ? -1.537 21.572 18.645 1.00 53.69 89 PRO A O 1
ATOM 696 N N . PRO A 1 90 ? -2.252 19.472 18.903 1.00 51.62 90 PRO A N 1
ATOM 697 C CA . PRO A 1 90 ? -0.927 19.008 19.271 1.00 51.62 90 PRO A CA 1
ATOM 698 C C . PRO A 1 90 ? 0.025 19.107 18.076 1.00 51.62 90 PRO A C 1
ATOM 700 O O . PRO A 1 90 ? -0.327 18.780 16.942 1.00 51.62 90 PRO A O 1
ATOM 703 N N . SER A 1 91 ? 1.251 19.550 18.342 1.00 52.62 91 SER A N 1
ATOM 704 C CA . SER A 1 91 ? 2.328 19.678 17.355 1.00 52.62 91 SER A CA 1
ATOM 705 C C . SER A 1 91 ? 2.773 18.325 16.782 1.00 52.62 91 SER A C 1
ATOM 707 O O . SER A 1 91 ? 3.187 18.271 15.628 1.00 52.62 91 SER A O 1
ATOM 709 N N . GLN A 1 92 ? 2.621 17.242 17.548 1.00 54.06 92 GLN A N 1
ATOM 710 C CA . GLN A 1 92 ? 2.797 15.839 17.165 1.00 54.06 92 GLN A CA 1
ATOM 711 C C . GLN A 1 92 ? 1.944 15.018 18.133 1.00 54.06 92 GLN A C 1
ATOM 713 O O . GLN A 1 92 ? 2.225 15.021 19.329 1.00 54.06 92 GLN A O 1
ATOM 718 N N . LEU A 1 93 ? 0.897 14.344 17.658 1.00 56.03 93 LEU A N 1
ATOM 719 C CA . LEU A 1 93 ? 0.259 13.302 18.457 1.00 56.03 93 LEU A CA 1
ATOM 720 C C . LEU A 1 93 ? 0.395 11.978 17.703 1.00 56.03 93 LEU A C 1
ATOM 722 O O . LEU A 1 93 ? -0.033 11.926 16.545 1.00 56.03 93 LEU A O 1
ATOM 726 N N . PRO A 1 94 ? 0.957 10.921 18.321 1.00 59.19 94 PRO A N 1
ATOM 727 C CA . PRO A 1 94 ? 0.750 9.573 17.815 1.00 59.19 94 PRO A CA 1
ATOM 728 C C . PRO A 1 94 ? -0.758 9.295 17.776 1.00 59.19 94 PRO A C 1
ATOM 730 O O . PRO A 1 94 ? -1.529 9.910 18.522 1.00 59.19 94 PRO A O 1
ATOM 733 N N . LEU A 1 95 ? -1.189 8.387 16.893 1.00 65.06 95 LEU A N 1
ATOM 734 C CA . LEU A 1 95 ? -2.597 7.994 16.827 1.00 65.06 95 LEU A CA 1
ATOM 735 C C . LEU A 1 95 ? -3.101 7.656 18.238 1.00 65.06 95 LEU A C 1
ATOM 737 O O . LEU A 1 95 ? -2.391 6.967 18.975 1.00 65.06 95 LEU A O 1
ATOM 741 N N . PRO A 1 96 ? -4.302 8.110 18.631 1.00 65.06 96 PRO A N 1
ATOM 742 C CA . PRO A 1 96 ? -4.805 7.879 19.972 1.00 65.06 96 PRO A CA 1
ATOM 743 C C . PRO A 1 96 ? -5.167 6.403 20.160 1.00 65.06 96 PRO A C 1
ATOM 745 O O . PRO A 1 96 ? -6.300 5.972 19.961 1.00 65.06 96 PRO A O 1
ATOM 748 N N . THR A 1 97 ? -4.178 5.617 20.577 1.00 68.62 97 THR A N 1
ATOM 749 C CA . THR A 1 97 ? -4.250 4.168 20.753 1.00 68.62 97 THR A CA 1
ATOM 750 C C . THR A 1 97 ? -5.46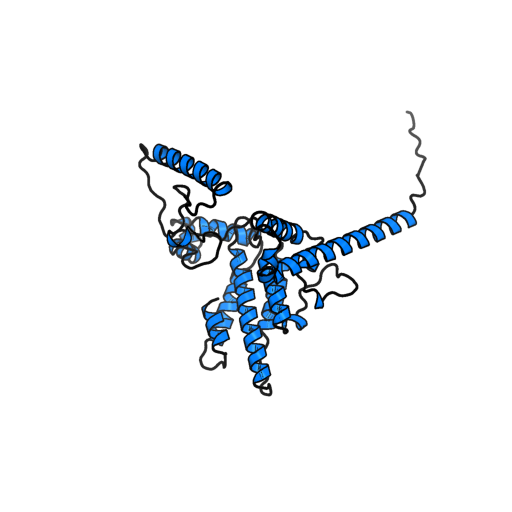6 3.665 21.548 1.00 68.62 97 THR A C 1
ATOM 752 O O . THR A 1 97 ? -6.067 2.691 21.101 1.00 68.62 97 THR A O 1
ATOM 755 N N . PRO A 1 98 ? -5.904 4.286 22.668 1.00 64.50 98 PRO A N 1
ATOM 756 C CA . PRO A 1 98 ? -7.083 3.797 23.391 1.00 64.50 98 PRO A CA 1
ATOM 757 C C . PRO A 1 98 ? -8.394 3.979 22.611 1.00 64.50 98 PRO A C 1
ATOM 759 O O . PRO A 1 98 ? -9.325 3.203 22.798 1.00 64.50 98 PRO A O 1
ATOM 762 N N . GLN A 1 99 ? -8.472 4.970 21.720 1.00 72.19 99 GLN A N 1
ATOM 763 C CA . GLN A 1 99 ? -9.670 5.248 20.921 1.00 72.19 99 GLN A CA 1
ATOM 764 C C . GLN A 1 99 ? -9.769 4.333 19.690 1.00 72.19 99 GLN A C 1
ATOM 766 O O . GLN A 1 99 ? -10.844 4.205 19.117 1.00 72.19 99 GLN A O 1
ATOM 771 N N . LEU A 1 100 ? -8.684 3.645 19.308 1.00 75.19 100 LEU A N 1
ATOM 772 C CA . LEU A 1 100 ? -8.676 2.693 18.188 1.00 75.19 100 LEU A CA 1
ATOM 773 C C . LEU A 1 100 ? -9.434 1.386 18.467 1.00 75.19 100 LEU A C 1
ATOM 775 O O . LEU A 1 100 ? -9.599 0.585 17.551 1.00 75.19 100 LEU A O 1
ATOM 779 N N . GLN A 1 101 ? -9.882 1.163 19.706 1.00 79.56 101 GLN A N 1
ATOM 780 C CA . GLN A 1 101 ? -10.783 0.053 20.037 1.00 79.56 101 GLN A CA 1
ATOM 781 C C . GLN A 1 101 ? -12.191 0.269 19.461 1.00 79.56 101 GLN A C 1
ATOM 783 O O . GLN A 1 101 ? -12.922 -0.693 19.238 1.00 79.56 101 GLN A O 1
ATOM 788 N N . ASP A 1 102 ? -12.566 1.520 19.176 1.00 85.56 102 ASP A N 1
ATOM 789 C CA . ASP A 1 102 ? -13.766 1.822 18.404 1.00 85.56 102 ASP A CA 1
ATOM 790 C C . ASP A 1 102 ? -13.524 1.483 16.923 1.00 85.56 102 ASP A C 1
ATOM 792 O O . ASP A 1 102 ? -12.614 1.996 16.266 1.00 85.56 102 ASP A O 1
ATOM 796 N N . ILE A 1 103 ? -14.359 0.598 16.381 1.00 86.00 103 ILE A N 1
ATOM 797 C CA . ILE A 1 103 ? -14.229 0.090 15.016 1.00 86.00 103 ILE A CA 1
ATOM 798 C C . ILE A 1 103 ? -14.443 1.207 13.987 1.00 86.00 103 ILE A C 1
ATOM 800 O O . ILE A 1 103 ? -13.779 1.214 12.946 1.00 86.00 103 ILE A O 1
ATOM 804 N N . ASP A 1 104 ? -15.337 2.160 14.245 1.00 86.94 104 ASP A N 1
ATOM 805 C CA . ASP A 1 104 ? -15.585 3.256 13.310 1.00 86.94 104 ASP A CA 1
ATOM 806 C C . ASP A 1 104 ? -14.410 4.233 13.305 1.00 86.94 104 ASP A C 1
ATOM 808 O O . ASP A 1 104 ? -13.956 4.648 12.236 1.00 86.94 104 ASP A O 1
ATOM 812 N N . MET A 1 105 ? -13.822 4.486 14.474 1.00 85.62 105 MET A N 1
ATOM 813 C CA . MET A 1 105 ? -12.563 5.219 14.606 1.00 85.62 105 MET A CA 1
ATOM 814 C C . MET A 1 105 ? -11.426 4.539 13.829 1.00 85.62 105 MET A C 1
ATOM 816 O O . MET A 1 105 ? -10.709 5.180 13.054 1.00 85.62 105 MET A O 1
ATOM 820 N N . LEU A 1 106 ? -11.291 3.218 13.971 1.00 86.38 106 LEU A N 1
ATOM 821 C CA . LEU A 1 106 ? -10.279 2.438 13.266 1.00 86.38 106 LEU A CA 1
ATOM 822 C C . LEU A 1 106 ? -10.476 2.485 11.742 1.00 86.38 106 LEU A C 1
ATOM 824 O O . LEU A 1 106 ? -9.507 2.655 11.000 1.00 86.38 106 LEU A O 1
ATOM 828 N N . ARG A 1 107 ? -11.719 2.417 11.247 1.00 89.06 107 ARG A N 1
ATOM 829 C CA . ARG A 1 107 ? -12.026 2.582 9.813 1.00 89.06 107 ARG A CA 1
ATOM 830 C C . ARG A 1 107 ? -11.626 3.959 9.293 1.00 89.06 107 ARG A C 1
ATOM 832 O O . ARG A 1 107 ? -11.030 4.045 8.217 1.00 89.06 107 ARG A O 1
ATOM 839 N N . GLN A 1 108 ? -11.904 5.013 10.060 1.00 87.94 108 GLN A N 1
ATOM 840 C CA . GLN A 1 108 ? -11.509 6.377 9.709 1.00 87.94 108 GLN A CA 1
ATOM 841 C C . GLN A 1 108 ? -9.984 6.513 9.599 1.00 87.94 108 GLN A C 1
ATOM 843 O O . GLN A 1 108 ? -9.457 7.135 8.668 1.00 87.94 108 GLN A O 1
ATOM 848 N N . VAL A 1 109 ? -9.261 5.884 10.521 1.00 84.38 109 VAL A N 1
ATOM 849 C CA . VAL A 1 109 ? -7.799 5.812 10.509 1.00 84.38 109 VAL A CA 1
ATOM 850 C C . VAL A 1 109 ? -7.282 5.052 9.286 1.00 84.38 109 VAL A C 1
ATOM 852 O O . VAL A 1 109 ? -6.412 5.557 8.574 1.00 84.38 109 VAL A O 1
ATOM 855 N N . ILE A 1 110 ? -7.849 3.884 8.974 1.00 88.12 110 ILE A N 1
ATOM 856 C CA . ILE A 1 110 ? -7.466 3.080 7.801 1.00 88.12 110 ILE A CA 1
ATOM 857 C C . ILE A 1 110 ? -7.668 3.861 6.509 1.00 88.12 110 ILE A C 1
ATOM 859 O O . ILE A 1 110 ? -6.803 3.830 5.627 1.00 88.12 110 ILE A O 1
ATOM 863 N N . PHE A 1 111 ? -8.789 4.576 6.391 1.00 91.12 111 PHE A N 1
ATOM 864 C CA . PHE A 1 111 ? -9.055 5.428 5.240 1.00 91.12 111 PH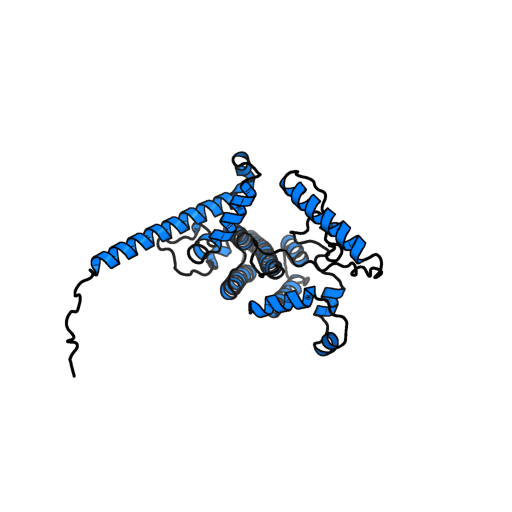E A CA 1
ATOM 865 C C . PHE A 1 111 ? -7.947 6.473 5.064 1.00 91.12 111 PHE A C 1
ATOM 867 O O . PHE A 1 111 ? -7.406 6.611 3.966 1.00 91.12 111 PHE A O 1
ATOM 874 N N . ARG A 1 112 ? -7.557 7.160 6.144 1.00 89.94 112 ARG A N 1
ATOM 875 C CA . ARG A 1 112 ? -6.524 8.209 6.130 1.00 89.94 112 ARG A CA 1
ATOM 876 C C . ARG A 1 112 ? -5.133 7.654 5.822 1.00 89.94 112 ARG A C 1
ATOM 878 O O . ARG A 1 112 ? -4.458 8.194 4.946 1.00 89.94 112 ARG A O 1
ATOM 885 N N . ILE A 1 113 ? -4.742 6.538 6.442 1.00 86.69 113 ILE A N 1
ATOM 886 C CA . ILE A 1 113 ? -3.481 5.836 6.140 1.00 86.69 113 ILE A CA 1
ATOM 887 C C . ILE A 1 113 ? -3.464 5.378 4.679 1.00 86.69 113 ILE A C 1
ATOM 889 O O . ILE A 1 113 ? -2.453 5.506 4.000 1.00 86.69 113 ILE A O 1
ATOM 893 N N . SER A 1 114 ? -4.580 4.879 4.151 1.00 90.12 114 SER A N 1
ATOM 894 C CA . SER A 1 114 ? -4.674 4.453 2.747 1.00 90.12 114 SER A CA 1
ATOM 895 C C . SER A 1 114 ? -4.652 5.632 1.772 1.00 90.12 114 SER A C 1
ATOM 897 O O . SER A 1 114 ? -4.148 5.510 0.653 1.00 90.12 114 SER A O 1
ATOM 899 N N . LEU A 1 115 ? -5.212 6.773 2.178 1.00 91.94 115 LEU A N 1
ATOM 900 C CA . LEU A 1 115 ? -5.270 7.990 1.380 1.00 91.94 115 LEU A CA 1
ATOM 901 C C . LEU A 1 115 ? -3.892 8.643 1.267 1.00 91.94 115 LEU A C 1
ATOM 903 O O . LEU A 1 115 ? -3.459 8.968 0.159 1.00 91.94 115 LEU A O 1
ATOM 907 N N . PHE A 1 116 ? -3.221 8.830 2.402 1.00 92.19 116 PHE A N 1
ATOM 908 C CA . PHE A 1 116 ? -1.964 9.560 2.474 1.00 92.19 116 PHE A CA 1
ATOM 909 C C . PHE A 1 116 ? -0.746 8.665 2.391 1.00 92.19 116 PHE A C 1
ATOM 911 O O . PHE A 1 116 ? 0.260 9.115 1.863 1.00 92.19 116 PHE A O 1
ATOM 918 N N . GLY A 1 117 ? -0.821 7.422 2.847 1.00 92.88 117 GLY A N 1
ATOM 919 C CA . GLY A 1 117 ? 0.339 6.581 3.099 1.00 92.88 117 GLY A CA 1
ATOM 920 C C . GLY A 1 117 ? 1.168 7.096 4.271 1.00 92.88 117 GLY A C 1
ATOM 921 O O . GLY A 1 117 ? 0.624 7.636 5.232 1.00 92.88 117 GLY A O 1
ATOM 922 N N . TRP A 1 118 ? 2.488 6.977 4.173 1.00 93.50 118 TRP A N 1
ATOM 923 C CA . TRP A 1 118 ? 3.426 7.455 5.186 1.00 93.50 118 TRP A CA 1
ATOM 924 C C . TRP A 1 118 ? 4.525 8.324 4.560 1.00 93.50 118 TRP A C 1
ATOM 926 O O . TRP A 1 118 ? 4.802 8.270 3.356 1.00 93.50 118 TRP A O 1
ATOM 936 N N . THR A 1 119 ? 5.098 9.220 5.358 1.00 92.06 119 THR A N 1
ATOM 937 C CA . THR A 1 119 ? 6.105 10.209 4.929 1.00 92.06 119 THR A CA 1
ATOM 938 C C . THR A 1 119 ? 7.463 9.993 5.590 1.00 92.06 119 THR A C 1
ATOM 940 O O . THR A 1 119 ? 8.467 10.479 5.074 1.00 92.06 119 THR A O 1
ATOM 943 N N . SER A 1 120 ? 7.514 9.245 6.694 1.00 91.94 120 SER A N 1
ATOM 944 C CA . SER A 1 120 ? 8.738 8.944 7.432 1.00 91.94 120 SER A CA 1
ATOM 945 C C . SER A 1 120 ? 8.690 7.545 8.046 1.00 91.94 120 SER A C 1
ATOM 947 O O . SER A 1 120 ? 7.612 6.987 8.268 1.00 91.94 120 SER A O 1
ATOM 949 N N . ARG A 1 121 ? 9.873 7.007 8.369 1.00 94.00 121 ARG A N 1
ATOM 950 C CA . ARG A 1 121 ? 10.026 5.779 9.159 1.00 94.00 121 ARG A CA 1
ATOM 951 C C . ARG A 1 121 ? 9.266 5.860 10.483 1.00 94.00 121 ARG A C 1
ATOM 953 O O . ARG A 1 121 ? 8.531 4.941 10.812 1.00 94.00 121 ARG A O 1
ATOM 960 N N . THR A 1 122 ? 9.401 6.973 11.201 1.00 90.94 122 THR A N 1
ATOM 961 C CA . THR A 1 122 ? 8.733 7.185 12.491 1.00 90.94 122 THR A CA 1
ATOM 962 C C . THR A 1 122 ? 7.216 7.104 12.356 1.00 90.94 122 THR A C 1
ATOM 964 O O . THR A 1 122 ? 6.581 6.386 13.114 1.00 90.94 122 THR A O 1
ATOM 967 N N . GLN A 1 123 ? 6.634 7.752 11.339 1.00 90.00 123 GLN A N 1
ATOM 968 C CA . GLN A 1 123 ? 5.190 7.680 11.105 1.00 90.00 123 GLN A CA 1
ATOM 969 C C . GLN A 1 123 ? 4.732 6.243 10.825 1.00 90.00 123 GLN A C 1
ATOM 971 O O . GLN A 1 123 ? 3.681 5.825 11.312 1.00 90.00 123 GLN A O 1
ATOM 976 N N . PHE A 1 124 ? 5.507 5.488 10.042 1.00 93.69 124 PHE A N 1
ATOM 977 C CA . PHE A 1 124 ? 5.230 4.076 9.788 1.00 93.69 124 PHE A CA 1
ATOM 978 C C . PHE A 1 124 ? 5.277 3.254 11.084 1.00 93.69 124 PHE A C 1
ATOM 980 O O . PHE A 1 124 ? 4.327 2.530 11.363 1.00 93.69 124 PHE A O 1
ATOM 987 N N . GLU A 1 125 ? 6.342 3.384 11.880 1.00 93.19 125 GLU A N 1
ATOM 988 C CA . GLU A 1 125 ? 6.539 2.626 13.124 1.00 93.19 125 GLU A CA 1
ATOM 989 C C . GLU A 1 125 ? 5.474 2.960 14.178 1.00 93.19 125 GLU A C 1
ATOM 991 O O . GLU A 1 125 ? 4.938 2.056 14.813 1.00 93.19 125 GLU A O 1
ATOM 996 N N . GLU A 1 126 ? 5.099 4.231 14.325 1.00 89.69 126 GLU A N 1
ATOM 997 C CA . GLU A 1 126 ? 4.015 4.647 15.221 1.00 89.69 126 GLU A CA 1
ATOM 998 C C . GLU A 1 126 ? 2.671 4.068 14.776 1.00 89.69 126 GLU A C 1
ATOM 1000 O O . GLU A 1 126 ? 1.956 3.472 15.580 1.00 89.69 126 GLU A O 1
ATOM 1005 N N . THR A 1 127 ? 2.353 4.172 13.481 1.00 90.25 127 THR A N 1
ATOM 1006 C CA . THR A 1 127 ? 1.122 3.596 12.920 1.00 90.25 127 THR A CA 1
ATOM 1007 C C . THR A 1 127 ? 1.088 2.083 13.130 1.00 90.25 127 THR A C 1
ATOM 1009 O O . THR A 1 127 ? 0.073 1.536 13.557 1.00 90.25 127 THR A O 1
ATOM 1012 N N . TRP A 1 128 ? 2.209 1.407 12.875 1.00 93.38 128 TRP A N 1
ATOM 1013 C CA . TRP A 1 128 ? 2.384 -0.021 13.110 1.00 93.38 128 TRP A CA 1
ATOM 1014 C C . TRP A 1 128 ? 2.121 -0.392 14.576 1.00 93.38 128 TRP A C 1
ATOM 1016 O O . TRP A 1 128 ? 1.283 -1.251 14.844 1.00 93.38 128 TRP A O 1
ATOM 1026 N N . MET A 1 129 ? 2.756 0.291 15.533 1.00 91.31 129 MET A N 1
ATOM 1027 C CA . MET A 1 129 ? 2.581 0.029 16.967 1.00 91.31 129 MET A CA 1
ATOM 1028 C C . MET A 1 129 ? 1.154 0.307 17.459 1.00 91.31 129 MET A C 1
ATOM 1030 O O . MET A 1 129 ? 0.619 -0.448 18.276 1.00 91.31 129 MET A O 1
ATOM 1034 N N . SER A 1 130 ? 0.504 1.352 16.943 1.00 89.38 130 SER A N 1
ATOM 1035 C CA . SER A 1 130 ? -0.901 1.635 17.245 1.00 89.38 130 SER A CA 1
ATOM 1036 C C . SER A 1 130 ? -1.818 0.502 16.770 1.00 89.38 130 SER A C 1
ATOM 1038 O O . SER A 1 130 ? -2.674 0.054 17.532 1.00 89.38 130 SER A O 1
ATOM 1040 N N . LEU A 1 131 ? -1.604 -0.027 15.558 1.00 91.75 131 LEU A N 1
ATOM 1041 C CA . LEU A 1 131 ? -2.371 -1.163 15.028 1.00 91.75 131 LEU A CA 1
ATOM 1042 C C . LEU A 1 131 ? -2.090 -2.469 15.782 1.00 91.75 131 LEU A C 1
ATOM 1044 O O . LEU A 1 131 ? -3.019 -3.233 16.048 1.00 91.75 131 LEU A O 1
ATOM 1048 N N . LEU A 1 132 ? -0.838 -2.711 16.187 1.00 92.25 132 LEU A N 1
ATOM 1049 C CA . LEU A 1 132 ? -0.492 -3.861 17.027 1.00 92.25 132 LEU A CA 1
ATOM 1050 C C . LEU A 1 132 ? -1.176 -3.812 18.392 1.00 92.25 132 LEU A C 1
ATOM 1052 O O . LEU A 1 132 ? -1.519 -4.858 18.941 1.00 92.25 132 LEU A O 1
ATOM 1056 N N . THR A 1 133 ? -1.404 -2.617 18.935 1.00 89.62 133 THR A N 1
ATOM 1057 C CA . THR A 1 133 ? -2.109 -2.476 20.212 1.00 89.62 133 THR A CA 1
ATOM 1058 C C . THR A 1 133 ? -3.570 -2.907 20.092 1.00 89.62 133 THR A C 1
ATOM 1060 O O . THR A 1 133 ? -4.080 -3.562 20.998 1.00 89.62 133 THR A O 1
ATOM 1063 N N . VAL A 1 134 ? -4.222 -2.613 18.961 1.00 90.19 134 VAL A N 1
ATOM 1064 C CA . VAL A 1 134 ? -5.570 -3.128 18.671 1.00 90.19 134 VAL A CA 1
ATOM 1065 C C . VAL A 1 134 ? -5.538 -4.650 18.555 1.00 90.19 134 VAL A C 1
ATOM 1067 O O . VAL A 1 134 ? -6.306 -5.309 19.242 1.00 90.19 134 VAL A O 1
ATOM 1070 N N . LEU A 1 135 ? -4.595 -5.216 17.785 1.00 90.06 135 LEU A N 1
ATOM 1071 C CA . LEU A 1 135 ? -4.452 -6.676 17.643 1.00 90.06 135 LEU A CA 1
ATOM 1072 C C . LEU A 1 135 ? -4.151 -7.411 18.955 1.00 90.06 135 LEU A C 1
ATOM 1074 O O . LEU A 1 135 ? -4.446 -8.598 19.077 1.00 90.06 135 LEU A O 1
ATOM 1078 N N . SER A 1 136 ? -3.525 -6.727 19.913 1.00 87.00 136 SER A N 1
ATOM 1079 C CA . SER A 1 136 ? -3.180 -7.295 21.219 1.00 87.00 136 SER A CA 1
ATOM 1080 C C . SER A 1 136 ? -4.378 -7.358 22.170 1.00 87.00 136 SER A C 1
ATOM 1082 O O . SER A 1 136 ? -4.248 -7.906 23.264 1.00 87.00 136 SER A O 1
ATOM 1084 N N . ALA A 1 137 ? -5.539 -6.816 21.781 1.00 85.62 137 ALA A N 1
ATOM 1085 C CA . ALA A 1 137 ? -6.766 -6.967 22.544 1.00 85.62 137 ALA A CA 1
ATOM 1086 C C . ALA A 1 137 ? -7.170 -8.448 22.582 1.00 85.62 137 ALA A C 1
ATOM 1088 O O . ALA A 1 137 ? -7.499 -9.063 21.563 1.00 85.62 137 ALA A O 1
ATOM 1089 N N . SER A 1 138 ? -7.134 -9.026 23.781 1.00 81.31 138 SER A N 1
ATOM 1090 C CA . SER A 1 138 ? -7.569 -10.391 24.048 1.00 81.31 138 SER A CA 1
ATOM 1091 C C . SER A 1 138 ? -8.767 -10.375 24.992 1.00 81.31 138 SER A C 1
ATOM 1093 O O . SER A 1 138 ? -8.720 -9.648 25.988 1.00 81.31 138 SER A O 1
ATOM 1095 N N . PRO A 1 139 ? -9.803 -11.192 24.740 1.00 82.56 139 PRO A N 1
ATOM 1096 C CA . PRO A 1 139 ? -10.922 -11.302 25.662 1.00 82.56 139 PRO A CA 1
ATOM 1097 C C . PRO A 1 139 ? -10.455 -11.852 27.012 1.00 82.56 139 PRO A C 1
ATOM 1099 O O . PRO A 1 139 ? -9.613 -12.754 27.075 1.00 82.56 139 PRO A O 1
ATOM 1102 N N . SER A 1 140 ? -11.009 -11.312 28.094 1.00 81.75 140 SER A N 1
ATOM 1103 C CA . SER A 1 140 ? -10.802 -11.857 29.434 1.00 81.75 140 SER A CA 1
ATOM 1104 C C . SER A 1 140 ? -11.613 -13.155 29.599 1.00 81.75 140 SER A C 1
ATOM 1106 O O . SER A 1 140 ? -12.587 -13.358 28.870 1.00 81.75 140 SER A O 1
ATOM 1108 N N . PRO A 1 141 ? -11.255 -14.061 30.529 1.00 77.75 141 PRO A N 1
ATOM 1109 C CA . PRO A 1 141 ? -12.037 -15.282 30.754 1.00 77.75 141 PRO A CA 1
ATOM 1110 C C . PRO A 1 141 ? -13.485 -15.003 31.196 1.00 77.75 141 PRO A C 1
ATOM 1112 O O . PRO A 1 141 ? -14.340 -15.862 30.997 1.00 77.75 141 PRO A O 1
ATOM 1115 N N . ASP A 1 142 ? -13.750 -13.811 31.738 1.00 83.50 142 ASP A N 1
ATOM 1116 C CA . ASP A 1 142 ? -15.068 -13.364 32.197 1.00 83.50 142 ASP A CA 1
ATOM 1117 C C . ASP A 1 142 ? -15.788 -12.469 31.168 1.00 83.50 142 ASP A C 1
ATOM 1119 O O . ASP A 1 142 ? -16.875 -11.964 31.446 1.00 83.50 142 ASP A O 1
ATOM 1123 N N . SER A 1 143 ? -15.194 -12.252 29.987 1.00 85.75 143 SER A N 1
ATOM 1124 C CA . SER A 1 143 ? -15.764 -11.381 28.956 1.00 85.75 143 SER A CA 1
ATOM 1125 C C . SER A 1 143 ? -17.056 -11.954 28.383 1.00 85.75 143 SER A C 1
ATOM 1127 O O . SER A 1 143 ? -17.157 -13.141 28.057 1.00 85.75 143 SER A O 1
ATOM 1129 N N . GLU A 1 144 ? -18.044 -11.080 28.209 1.00 89.62 144 GLU A N 1
ATOM 1130 C CA . GLU A 1 144 ? -19.316 -11.439 27.591 1.00 89.62 144 GLU A CA 1
ATOM 1131 C C . GLU A 1 144 ? -19.123 -11.800 26.112 1.00 89.62 144 GLU A C 1
ATOM 1133 O O . GLU A 1 144 ? -18.209 -11.319 25.439 1.00 89.62 144 GLU A O 1
ATOM 1138 N N . GLN A 1 145 ? -20.011 -12.637 25.569 1.00 86.44 145 GLN A N 1
ATOM 1139 C CA . GLN A 1 145 ? -19.905 -13.088 24.178 1.00 86.44 145 GLN A CA 1
ATOM 1140 C C . GLN A 1 145 ? -19.898 -11.917 23.178 1.00 86.44 145 GLN A C 1
ATOM 1142 O O . GLN A 1 145 ? -19.174 -11.975 22.182 1.00 86.44 145 GLN A O 1
ATOM 1147 N N . ASP A 1 146 ? -20.655 -10.855 23.452 1.00 86.75 146 ASP A N 1
ATOM 1148 C CA . ASP A 1 146 ? -20.717 -9.664 22.600 1.00 86.75 146 ASP A CA 1
ATOM 1149 C C . ASP A 1 146 ? -19.400 -8.869 22.635 1.00 86.75 146 ASP A C 1
ATOM 1151 O O . ASP A 1 146 ? -18.925 -8.409 21.595 1.00 86.75 146 ASP A O 1
ATOM 1155 N N . GLU A 1 147 ? -18.746 -8.786 23.799 1.00 88.19 147 GLU A N 1
ATOM 1156 C CA . GLU A 1 147 ? -17.421 -8.169 23.948 1.00 88.19 147 GLU A CA 1
ATOM 1157 C C . GLU A 1 147 ? -16.360 -8.961 23.172 1.00 88.19 147 GLU A C 1
ATOM 1159 O O . GLU A 1 147 ? -15.574 -8.392 22.411 1.00 88.19 147 GLU A O 1
ATOM 1164 N N . VAL A 1 148 ? -16.384 -10.294 23.287 1.00 88.50 148 VAL A N 1
ATOM 1165 C CA . VAL A 1 148 ? -15.496 -11.184 22.524 1.00 88.50 148 VAL A CA 1
ATOM 1166 C C . VAL A 1 148 ? -15.681 -10.964 21.020 1.00 88.50 148 VAL A C 1
ATOM 1168 O O . VAL A 1 148 ? -14.698 -10.879 20.283 1.00 88.50 148 VAL A O 1
ATOM 1171 N N . GLN A 1 149 ? -16.924 -10.853 20.540 1.00 88.19 149 GLN A N 1
ATOM 1172 C CA . GLN A 1 149 ? -17.199 -10.602 19.124 1.00 88.19 149 GLN A CA 1
ATOM 1173 C C . GLN A 1 149 ? -16.701 -9.227 18.664 1.00 88.19 149 GLN A C 1
ATOM 1175 O O . GLN A 1 149 ? -16.105 -9.141 17.587 1.00 88.19 149 GLN A O 1
ATOM 1180 N N . ALA A 1 150 ? -16.879 -8.182 19.476 1.00 88.19 150 ALA A N 1
ATOM 1181 C CA . ALA A 1 150 ? -16.384 -6.840 19.180 1.00 88.19 150 ALA A CA 1
ATOM 1182 C C . ALA A 1 150 ? -14.850 -6.806 19.070 1.00 88.19 150 ALA A C 1
ATOM 1184 O O . ALA A 1 150 ? -14.320 -6.293 18.082 1.00 88.19 150 ALA A O 1
ATOM 1185 N N . ILE A 1 151 ? -14.138 -7.440 20.011 1.00 89.69 151 ILE A N 1
ATOM 1186 C CA . ILE A 1 151 ? -12.671 -7.576 19.977 1.00 89.69 151 ILE A CA 1
ATOM 1187 C C . ILE A 1 151 ? -12.228 -8.291 18.694 1.00 89.69 151 ILE A C 1
ATOM 1189 O O . ILE A 1 151 ? -11.338 -7.831 17.981 1.00 89.69 151 ILE A O 1
ATOM 1193 N N . MET A 1 152 ? -12.879 -9.404 18.348 1.00 90.56 152 MET A N 1
ATOM 1194 C CA . MET A 1 152 ? -12.530 -10.185 17.156 1.00 90.56 152 MET A CA 1
ATOM 1195 C C . MET A 1 152 ? -12.785 -9.414 15.855 1.00 90.56 152 MET A C 1
ATOM 1197 O O . MET A 1 152 ? -12.024 -9.547 14.893 1.00 90.56 152 MET A O 1
ATOM 1201 N N . GLN A 1 153 ? -13.834 -8.590 15.817 1.00 90.25 153 GLN A N 1
ATOM 1202 C CA . GLN A 1 153 ? -14.106 -7.700 14.693 1.00 90.25 153 GLN A CA 1
ATOM 1203 C C . GLN A 1 153 ? -13.061 -6.580 14.596 1.00 90.25 153 GLN A C 1
ATOM 1205 O O . GLN A 1 153 ? -12.558 -6.325 13.500 1.00 90.25 153 GLN A O 1
ATOM 1210 N N . GLY A 1 154 ? -12.691 -5.959 15.721 1.00 91.12 154 GLY A N 1
ATOM 1211 C CA . GLY A 1 154 ? -11.604 -4.980 15.795 1.00 91.12 154 GLY A CA 1
ATOM 1212 C C . GLY A 1 154 ? -10.286 -5.555 15.275 1.00 91.12 154 GLY A C 1
ATOM 1213 O O . GLY A 1 154 ? -9.655 -4.961 14.401 1.00 91.12 154 GLY A O 1
ATOM 1214 N N . ASN A 1 155 ? -9.941 -6.774 15.696 1.00 92.75 155 ASN A N 1
ATOM 1215 C CA . ASN A 1 155 ? -8.762 -7.495 15.217 1.00 92.75 155 ASN A CA 1
ATOM 1216 C C . ASN A 1 155 ? -8.802 -7.736 13.702 1.00 92.75 155 ASN A C 1
ATOM 1218 O O . ASN A 1 155 ? -7.799 -7.532 13.024 1.00 92.75 155 ASN A O 1
ATOM 1222 N N . SER A 1 156 ? -9.955 -8.111 13.139 1.00 93.06 156 SER A N 1
ATOM 1223 C CA . SER A 1 156 ? -10.098 -8.304 11.687 1.00 93.06 156 SER A CA 1
ATOM 1224 C C . SER A 1 156 ? -9.852 -7.008 10.910 1.00 93.06 156 SER A C 1
ATOM 1226 O O . SER A 1 156 ? -9.118 -7.001 9.922 1.00 93.06 156 SER A O 1
ATOM 1228 N N . VAL A 1 157 ? -10.398 -5.889 11.384 1.00 92.00 157 VAL A N 1
ATOM 1229 C CA . VAL A 1 157 ? -10.187 -4.576 10.762 1.00 92.00 157 VAL A CA 1
ATOM 1230 C C . VAL A 1 157 ? -8.734 -4.103 10.940 1.00 92.00 157 VAL A C 1
ATOM 1232 O O . VAL A 1 157 ? -8.153 -3.534 10.016 1.00 92.00 157 VAL A O 1
ATOM 1235 N N . ALA A 1 158 ? -8.098 -4.400 12.076 1.00 93.06 158 ALA A N 1
ATOM 1236 C CA . ALA A 1 158 ? -6.684 -4.109 12.303 1.00 93.06 158 ALA A CA 1
ATOM 1237 C C . ALA A 1 158 ? -5.760 -4.936 11.390 1.00 93.06 158 ALA A C 1
ATOM 1239 O O . ALA A 1 158 ? -4.789 -4.391 10.866 1.00 93.06 158 ALA A O 1
ATOM 1240 N N . VAL A 1 159 ? -6.083 -6.208 11.118 1.00 94.88 159 VAL A N 1
ATOM 1241 C CA . VAL A 1 159 ? -5.367 -7.014 10.112 1.00 94.88 159 VAL A CA 1
ATOM 1242 C C . VAL A 1 159 ? -5.433 -6.326 8.746 1.00 94.88 159 VAL A C 1
ATOM 1244 O O . VAL A 1 159 ? -4.386 -6.058 8.166 1.00 94.88 159 VAL A O 1
ATOM 1247 N N . GLN A 1 160 ? -6.621 -5.917 8.285 1.00 92.75 160 GLN A N 1
ATOM 1248 C CA . GLN A 1 160 ? -6.781 -5.183 7.015 1.00 92.75 160 GLN A CA 1
ATOM 1249 C C . GLN A 1 160 ? -5.947 -3.894 6.958 1.00 92.75 160 GLN A C 1
ATOM 1251 O O . GLN A 1 160 ? -5.377 -3.550 5.913 1.00 92.75 160 GLN A O 1
ATOM 1256 N N . ALA A 1 161 ? -5.883 -3.168 8.076 1.00 92.25 161 ALA A N 1
ATOM 1257 C CA . ALA A 1 161 ? -5.083 -1.957 8.217 1.00 92.25 161 ALA A CA 1
ATOM 1258 C C . ALA A 1 161 ? -3.593 -2.246 8.030 1.00 92.25 161 ALA A C 1
ATOM 1260 O O . ALA A 1 161 ? -2.912 -1.559 7.267 1.00 92.25 161 ALA A O 1
ATOM 1261 N N . ILE A 1 162 ? -3.105 -3.287 8.703 1.00 95.38 162 ILE A N 1
ATOM 1262 C CA . ILE A 1 162 ? -1.713 -3.716 8.645 1.00 95.38 162 ILE A CA 1
ATOM 1263 C C . ILE A 1 162 ? -1.360 -4.196 7.240 1.00 95.38 162 ILE A C 1
ATOM 1265 O O . ILE A 1 162 ? -0.353 -3.747 6.693 1.00 95.38 162 ILE A O 1
ATOM 1269 N N . THR A 1 163 ? -2.202 -5.021 6.610 1.00 95.12 163 THR A N 1
ATOM 1270 C CA . THR A 1 163 ? -2.002 -5.439 5.216 1.00 95.12 163 THR A CA 1
ATOM 1271 C C . THR A 1 163 ? -1.894 -4.217 4.305 1.00 95.12 163 THR A C 1
ATOM 1273 O O . THR A 1 163 ? -0.989 -4.132 3.479 1.00 95.12 163 THR A O 1
ATOM 1276 N N . SER A 1 164 ? -2.779 -3.229 4.477 1.00 92.94 164 SER A N 1
ATOM 1277 C CA . SER A 1 164 ? -2.767 -1.992 3.686 1.00 92.94 164 SER A CA 1
ATOM 1278 C C . SER A 1 164 ? -1.488 -1.179 3.905 1.00 92.94 164 SER A C 1
ATOM 1280 O O . SER A 1 164 ? -0.897 -0.710 2.932 1.00 92.94 164 SER A O 1
ATOM 1282 N N . LEU A 1 165 ? -1.025 -1.050 5.152 1.00 95.12 165 LEU A N 1
ATOM 1283 C CA . LEU A 1 165 ? 0.220 -0.366 5.506 1.00 95.12 165 LEU A CA 1
ATOM 1284 C C . LEU A 1 165 ? 1.447 -1.063 4.894 1.00 95.12 165 LEU A C 1
ATOM 1286 O O . LEU A 1 165 ? 2.305 -0.406 4.302 1.00 95.12 165 LEU A O 1
ATOM 1290 N N . LEU A 1 166 ? 1.513 -2.394 4.974 1.00 96.06 166 LEU A N 1
ATOM 1291 C CA . LEU A 1 166 ? 2.612 -3.180 4.413 1.00 96.06 166 LEU A CA 1
ATOM 1292 C C . LEU A 1 166 ? 2.592 -3.193 2.883 1.00 96.06 166 LEU A C 1
ATOM 1294 O O . LEU A 1 166 ? 3.641 -3.058 2.262 1.00 96.06 166 LEU A O 1
ATOM 1298 N N . VAL A 1 167 ? 1.426 -3.258 2.239 1.00 94.88 167 VAL A N 1
ATOM 1299 C CA . VAL A 1 167 ? 1.321 -3.170 0.771 1.00 94.88 167 VAL A CA 1
ATOM 1300 C C . VAL A 1 167 ? 1.848 -1.830 0.247 1.00 94.88 167 VAL A C 1
ATOM 1302 O O . VAL A 1 167 ? 2.400 -1.781 -0.851 1.00 94.88 167 VAL A O 1
ATOM 1305 N N . GLN A 1 168 ? 1.766 -0.744 1.022 1.00 94.94 168 GLN A N 1
ATOM 1306 C CA . GLN A 1 168 ? 2.356 0.543 0.630 1.00 94.94 168 GLN A CA 1
ATOM 1307 C C . GLN A 1 168 ? 3.889 0.519 0.556 1.00 94.94 168 GLN A C 1
ATOM 1309 O O . GLN A 1 168 ? 4.471 1.374 -0.117 1.00 94.94 168 GLN A O 1
ATOM 1314 N N . THR A 1 169 ? 4.553 -0.449 1.194 1.00 96.12 169 THR A N 1
ATOM 1315 C CA . THR A 1 169 ? 6.007 -0.642 1.053 1.00 96.12 169 THR A CA 1
ATOM 1316 C C . THR A 1 169 ? 6.387 -1.077 -0.368 1.00 96.12 169 THR A C 1
ATOM 1318 O O . THR A 1 169 ? 7.461 -0.735 -0.851 1.00 96.12 169 THR A O 1
ATOM 1321 N N . LEU A 1 170 ? 5.450 -1.692 -1.102 1.00 95.38 170 LEU A N 1
ATOM 1322 C CA . LEU A 1 170 ? 5.614 -2.076 -2.507 1.00 95.38 170 LEU A CA 1
ATOM 1323 C C . LEU A 1 170 ? 5.457 -0.896 -3.484 1.00 95.38 170 LEU A C 1
ATOM 1325 O O . LEU A 1 170 ? 5.522 -1.104 -4.695 1.00 95.38 170 LEU A O 1
ATOM 1329 N N . LEU A 1 171 ? 5.195 0.330 -3.019 1.00 95.44 171 LEU A N 1
ATOM 1330 C CA . LEU A 1 171 ? 5.070 1.494 -3.900 1.00 95.44 171 LEU A CA 1
ATOM 1331 C C . LEU A 1 171 ? 6.446 1.982 -4.370 1.00 95.44 171 LEU A C 1
ATOM 1333 O O . LEU A 1 171 ? 7.318 2.298 -3.568 1.00 95.44 171 LEU A O 1
ATOM 1337 N N . LEU A 1 172 ? 6.611 2.119 -5.685 1.00 93.31 172 LEU A N 1
ATOM 1338 C CA . LEU A 1 172 ? 7.793 2.702 -6.315 1.00 93.31 172 LEU A CA 1
ATOM 1339 C C . LEU A 1 172 ? 7.420 3.961 -7.118 1.00 93.31 172 LEU A C 1
ATOM 1341 O O . LEU A 1 172 ? 6.398 3.948 -7.799 1.00 93.31 172 LEU A O 1
ATOM 1345 N N . PRO A 1 173 ? 8.237 5.033 -7.106 1.00 92.38 173 PRO A N 1
ATOM 1346 C CA . PRO A 1 173 ? 9.617 5.029 -6.642 1.00 92.38 173 PRO A CA 1
ATOM 1347 C C . PRO A 1 173 ? 9.798 5.247 -5.136 1.00 92.38 173 PRO A C 1
ATOM 1349 O O . PRO A 1 173 ? 10.803 4.808 -4.585 1.00 92.38 173 PRO A O 1
ATOM 1352 N N . THR A 1 174 ? 8.846 5.893 -4.477 1.00 93.62 174 THR A N 1
ATOM 1353 C CA . THR A 1 174 ? 8.932 6.212 -3.052 1.00 93.62 174 THR A CA 1
ATOM 1354 C C . THR A 1 174 ? 7.937 5.339 -2.288 1.00 93.62 174 THR A C 1
ATOM 1356 O O . THR A 1 174 ? 6.728 5.562 -2.433 1.00 93.62 174 THR A O 1
ATOM 1359 N N . PRO A 1 175 ? 8.412 4.366 -1.488 1.00 95.25 175 PRO A N 1
ATOM 1360 C CA . PRO A 1 175 ? 7.549 3.578 -0.618 1.00 95.25 175 PRO A CA 1
ATOM 1361 C C . PRO A 1 175 ? 6.687 4.485 0.264 1.00 95.25 175 PRO A C 1
ATOM 1363 O O . PRO A 1 175 ? 7.116 5.568 0.665 1.00 95.25 175 PRO A O 1
ATOM 1366 N N . GLY A 1 176 ? 5.436 4.092 0.500 1.00 94.31 176 GLY A N 1
ATOM 1367 C CA . GLY A 1 176 ? 4.520 4.889 1.317 1.00 94.31 176 GLY A CA 1
ATOM 1368 C C . GLY A 1 176 ? 3.922 6.125 0.650 1.00 94.31 176 GLY A C 1
ATOM 1369 O O . GLY A 1 176 ? 3.193 6.846 1.324 1.00 94.31 176 GLY A O 1
ATOM 1370 N N . HIS A 1 177 ? 4.185 6.400 -0.637 1.00 93.62 177 HIS A N 1
ATOM 1371 C CA . HIS A 1 177 ? 3.661 7.586 -1.330 1.00 93.62 177 HIS A CA 1
ATOM 1372 C C . HIS A 1 177 ? 2.607 7.241 -2.410 1.00 93.62 177 HIS A C 1
ATOM 1374 O O . HIS A 1 177 ? 2.958 7.046 -3.574 1.00 93.62 177 HIS A O 1
ATOM 1380 N N . PRO A 1 178 ? 1.291 7.262 -2.108 1.00 90.94 178 PRO A N 1
ATOM 1381 C CA . PRO A 1 178 ? 0.250 6.769 -3.023 1.00 90.94 178 PRO A CA 1
ATOM 1382 C C . PRO A 1 178 ? 0.041 7.598 -4.299 1.00 90.94 178 PRO A C 1
ATOM 1384 O O . PRO A 1 178 ? -0.490 7.089 -5.280 1.00 90.94 178 PRO A O 1
ATOM 1387 N N . ASN A 1 179 ? 0.405 8.884 -4.284 1.00 89.94 179 ASN A N 1
ATOM 1388 C CA . ASN A 1 179 ? 0.207 9.786 -5.429 1.00 89.94 179 ASN A CA 1
ATOM 1389 C C . ASN A 1 179 ? 1.270 9.683 -6.521 1.00 89.94 179 ASN A C 1
ATOM 1391 O O . ASN A 1 179 ? 0.966 9.859 -7.697 1.00 89.94 179 ASN A O 1
ATOM 1395 N N . THR A 1 180 ? 2.523 9.470 -6.132 1.00 88.50 180 THR A N 1
ATOM 1396 C CA . THR A 1 180 ? 3.659 9.391 -7.057 1.00 88.50 180 THR A CA 1
ATOM 1397 C C . THR A 1 180 ? 4.071 7.945 -7.299 1.00 88.50 180 THR A C 1
ATOM 1399 O O . THR A 1 180 ? 4.693 7.652 -8.318 1.00 88.50 180 THR A O 1
ATOM 1402 N N . GLY A 1 181 ? 3.721 7.046 -6.375 1.00 88.06 181 GLY A N 1
ATOM 1403 C CA . GLY A 1 181 ? 4.045 5.637 -6.432 1.00 88.06 181 GLY A CA 1
ATOM 1404 C C . GLY A 1 181 ? 3.077 4.814 -7.280 1.00 88.06 181 GLY A C 1
ATOM 1405 O O . GLY A 1 181 ? 1.875 5.066 -7.328 1.00 88.06 181 GLY A O 1
ATOM 1406 N N . CYS A 1 182 ? 3.603 3.765 -7.901 1.00 89.75 182 CYS A N 1
ATOM 1407 C CA . CYS A 1 182 ? 2.846 2.644 -8.439 1.00 89.75 182 CYS A CA 1
ATOM 1408 C C . CYS A 1 182 ? 3.284 1.374 -7.713 1.00 89.75 182 CYS A C 1
ATOM 1410 O O . CYS A 1 182 ? 4.454 1.231 -7.363 1.00 89.75 182 CYS A O 1
ATOM 1412 N N . LEU A 1 183 ? 2.356 0.442 -7.499 1.00 93.00 183 LEU A N 1
ATOM 1413 C CA . LEU A 1 183 ? 2.702 -0.853 -6.925 1.00 93.00 183 LEU A CA 1
ATOM 1414 C C . LEU A 1 183 ? 3.685 -1.582 -7.842 1.00 93.00 183 LEU A C 1
ATOM 1416 O O . LEU A 1 183 ? 3.417 -1.758 -9.033 1.00 93.00 183 LEU A O 1
ATOM 1420 N N . LEU A 1 184 ? 4.797 -2.012 -7.254 1.00 93.62 184 LEU A N 1
ATOM 1421 C CA . LEU A 1 184 ? 5.816 -2.861 -7.848 1.00 93.62 184 LEU A CA 1
ATOM 1422 C C . LEU A 1 184 ? 5.166 -4.061 -8.524 1.00 93.62 184 LEU A C 1
ATOM 1424 O O . LEU A 1 184 ? 4.483 -4.841 -7.864 1.00 93.62 184 LEU A O 1
ATOM 1428 N N . HIS A 1 185 ? 5.403 -4.239 -9.818 1.00 92.81 185 HIS A N 1
ATOM 1429 C CA . HIS A 1 185 ? 4.970 -5.429 -10.531 1.00 92.81 185 HIS A CA 1
ATOM 1430 C C . HIS A 1 185 ? 6.167 -6.098 -11.192 1.00 92.81 185 HIS A C 1
ATOM 1432 O O . HIS A 1 185 ? 6.770 -5.506 -12.081 1.00 92.81 185 HIS A O 1
ATOM 1438 N N . SER A 1 186 ? 6.457 -7.336 -10.789 1.00 92.56 186 SER A N 1
ATOM 1439 C CA . SER A 1 186 ? 7.426 -8.176 -11.490 1.00 92.56 186 SER A CA 1
ATOM 1440 C C . SER A 1 186 ? 6.688 -9.179 -12.366 1.00 92.56 186 SER A C 1
ATOM 1442 O O . SER A 1 186 ? 5.929 -10.020 -11.871 1.00 92.56 186 SER A O 1
ATOM 1444 N N . SER A 1 187 ? 6.873 -9.053 -13.679 1.00 90.62 187 SER A N 1
ATOM 1445 C CA . SER A 1 187 ? 6.205 -9.898 -14.668 1.00 90.62 187 SER A CA 1
ATOM 1446 C C . SER A 1 187 ? 6.703 -11.339 -14.594 1.00 90.62 187 SER A C 1
ATOM 1448 O O . SER A 1 187 ? 7.884 -11.594 -14.352 1.00 90.62 187 SER A O 1
ATOM 1450 N N . ARG A 1 188 ? 5.804 -12.302 -14.830 1.00 90.25 188 ARG A N 1
ATOM 1451 C CA . ARG A 1 188 ? 6.196 -13.715 -15.003 1.00 90.25 188 ARG A CA 1
ATOM 1452 C C . ARG A 1 188 ? 6.786 -13.986 -16.386 1.00 90.25 188 ARG A C 1
ATOM 1454 O O . ARG A 1 188 ? 7.441 -15.007 -16.587 1.00 90.25 188 ARG A O 1
ATOM 1461 N N . ASP A 1 189 ? 6.520 -13.090 -17.331 1.00 87.44 189 ASP A N 1
ATOM 1462 C CA . ASP A 1 189 ? 6.954 -13.230 -18.708 1.00 87.44 189 ASP A CA 1
ATOM 1463 C C . ASP A 1 189 ? 8.405 -12.769 -18.841 1.00 87.44 189 ASP A C 1
ATOM 1465 O O . ASP A 1 189 ? 8.795 -11.705 -18.356 1.00 87.44 189 ASP A O 1
ATOM 1469 N N . LYS A 1 190 ? 9.219 -13.572 -19.529 1.00 83.00 190 LYS A N 1
ATOM 1470 C CA . LYS A 1 190 ? 10.619 -13.226 -19.774 1.00 83.00 190 LYS A CA 1
ATOM 1471 C C . LYS A 1 190 ? 10.721 -12.053 -20.754 1.00 83.00 190 LYS A C 1
ATOM 1473 O O . LYS A 1 190 ? 9.908 -11.966 -21.682 1.00 83.00 190 LYS A O 1
ATOM 1478 N N . PRO A 1 191 ? 11.747 -11.195 -20.615 1.00 81.38 191 PRO A N 1
ATOM 1479 C CA . PRO A 1 191 ? 12.041 -10.177 -21.612 1.00 81.38 191 PRO A CA 1
ATOM 1480 C C . PRO A 1 191 ? 12.175 -10.795 -23.005 1.00 81.38 191 PRO A C 1
ATOM 1482 O O . PRO A 1 191 ? 12.767 -11.863 -23.178 1.00 81.38 191 PRO A O 1
ATOM 1485 N N . LEU A 1 192 ? 11.621 -10.117 -24.009 1.00 83.62 192 LEU A N 1
ATOM 1486 C CA . LEU A 1 192 ? 11.732 -10.571 -25.389 1.00 83.62 192 LEU A CA 1
ATOM 1487 C C . LEU A 1 192 ? 13.164 -10.409 -25.891 1.00 83.62 192 LEU A C 1
ATOM 1489 O O . LEU A 1 192 ? 13.709 -9.306 -25.893 1.00 83.62 192 LEU A O 1
ATOM 1493 N N . VAL A 1 193 ? 13.737 -11.502 -26.390 1.00 85.44 193 VAL A N 1
ATOM 1494 C CA . VAL A 1 193 ? 15.006 -11.479 -27.118 1.00 85.44 193 VAL A CA 1
ATOM 1495 C C . VAL A 1 193 ? 14.695 -11.195 -28.582 1.00 85.44 193 VAL A C 1
ATOM 1497 O O . VAL A 1 193 ? 14.177 -12.052 -29.298 1.00 85.44 193 VAL A O 1
ATOM 1500 N N . LEU A 1 194 ? 14.960 -9.966 -29.018 1.00 86.75 194 LEU A N 1
ATOM 1501 C CA . LEU A 1 194 ? 14.676 -9.533 -30.383 1.00 86.75 194 LEU A CA 1
ATOM 1502 C C . LEU A 1 194 ? 15.921 -9.676 -31.272 1.00 86.75 194 LEU A C 1
ATOM 1504 O O . LEU A 1 194 ? 17.021 -9.337 -30.834 1.00 86.75 194 LEU A O 1
ATOM 1508 N N . PRO A 1 195 ? 15.775 -10.113 -32.538 1.00 88.88 195 PRO A N 1
ATOM 1509 C CA . PRO A 1 195 ? 16.883 -10.129 -33.488 1.00 88.88 195 PRO A CA 1
ATOM 1510 C C . PRO A 1 195 ? 17.431 -8.718 -33.730 1.00 88.88 195 PRO A C 1
ATOM 1512 O O . PRO A 1 195 ? 16.654 -7.790 -33.954 1.00 88.88 195 PRO A O 1
ATOM 1515 N N . SER A 1 196 ? 18.755 -8.558 -33.788 1.00 87.31 196 SER A N 1
ATOM 1516 C CA . SER A 1 196 ? 19.412 -7.246 -33.946 1.00 87.31 196 SER A CA 1
ATOM 1517 C C . SER A 1 196 ? 18.972 -6.464 -35.193 1.00 87.31 196 SER A C 1
ATOM 1519 O O . SER A 1 196 ? 18.946 -5.238 -35.178 1.00 87.31 196 SER A O 1
ATOM 1521 N N . GLN A 1 197 ? 18.574 -7.158 -36.265 1.00 91.00 197 GLN A N 1
ATOM 1522 C CA . GLN A 1 197 ? 18.167 -6.543 -37.536 1.00 91.00 197 GLN A CA 1
ATOM 1523 C C . GLN A 1 197 ? 16.777 -5.880 -37.497 1.00 91.00 197 GLN A C 1
ATOM 1525 O O . GLN A 1 197 ? 16.539 -4.893 -38.198 1.00 91.00 197 GLN A O 1
ATOM 1530 N N . TRP A 1 198 ? 15.846 -6.431 -36.710 1.00 87.81 198 TRP A N 1
ATOM 1531 C CA . TRP A 1 198 ? 14.431 -6.024 -36.701 1.00 87.81 198 TRP A CA 1
ATOM 1532 C C . TRP A 1 198 ? 13.946 -5.534 -35.337 1.00 87.81 198 TRP A C 1
ATOM 1534 O O . TRP A 1 198 ? 12.964 -4.799 -35.288 1.00 87.81 198 TRP A O 1
ATOM 1544 N N . GLY A 1 199 ? 14.642 -5.882 -34.253 1.00 90.88 199 GLY A N 1
ATOM 1545 C CA . GLY A 1 199 ? 14.321 -5.471 -32.887 1.00 90.88 199 GLY A CA 1
ATOM 1546 C C . GLY A 1 199 ? 14.181 -3.958 -32.740 1.00 90.88 199 GLY A C 1
ATOM 1547 O O . GLY A 1 199 ? 13.084 -3.517 -32.406 1.00 90.88 199 GLY A O 1
ATOM 1548 N N . PRO A 1 200 ? 15.197 -3.155 -33.114 1.00 91.19 200 PRO A N 1
ATOM 1549 C CA . PRO A 1 200 ? 15.116 -1.696 -33.009 1.00 91.19 200 PRO A CA 1
ATOM 1550 C C . PRO A 1 200 ? 13.993 -1.086 -33.861 1.00 91.19 200 PRO A C 1
ATOM 1552 O O . PRO A 1 200 ? 13.380 -0.089 -33.486 1.00 91.19 200 PRO A O 1
ATOM 1555 N N . LYS A 1 201 ? 13.683 -1.697 -35.016 1.00 93.38 201 LYS A N 1
ATOM 1556 C CA . LYS A 1 201 ? 12.576 -1.251 -35.876 1.00 93.38 201 LYS A CA 1
ATOM 1557 C C . LYS A 1 201 ? 11.225 -1.513 -35.212 1.00 93.38 201 LYS A C 1
ATOM 1559 O O . LYS A 1 201 ? 10.367 -0.636 -35.221 1.00 93.38 201 LYS A O 1
ATOM 1564 N N . LEU A 1 202 ? 11.036 -2.706 -34.643 1.00 90.62 202 LEU A N 1
ATOM 1565 C CA . LEU A 1 202 ? 9.819 -3.062 -33.918 1.00 90.62 202 LEU A CA 1
ATOM 1566 C C . LEU A 1 202 ? 9.645 -2.190 -32.672 1.00 90.62 202 LEU A C 1
ATOM 1568 O O . LEU A 1 202 ? 8.552 -1.681 -32.450 1.00 90.62 202 LEU A O 1
ATOM 1572 N N . GLU A 1 203 ? 10.713 -1.988 -31.903 1.00 90.31 203 GLU A N 1
ATOM 1573 C CA . GLU A 1 203 ? 10.721 -1.121 -30.723 1.00 90.31 203 GLU A CA 1
ATOM 1574 C C . GLU A 1 203 ? 10.297 0.305 -31.088 1.00 90.31 203 GLU A C 1
ATOM 1576 O O . GLU A 1 203 ? 9.330 0.811 -30.523 1.00 90.31 203 GLU A O 1
ATOM 1581 N N . GLY A 1 204 ? 10.883 0.893 -32.138 1.00 91.44 204 GLY A N 1
ATOM 1582 C CA . GLY A 1 204 ? 10.498 2.226 -32.609 1.00 91.44 204 GLY A CA 1
ATOM 1583 C C . GLY A 1 204 ? 9.030 2.339 -33.050 1.00 91.44 204 GLY A C 1
ATOM 1584 O O . GLY A 1 204 ? 8.378 3.354 -32.793 1.00 91.44 204 GLY A O 1
ATOM 1585 N N . VAL A 1 205 ? 8.472 1.300 -33.687 1.00 92.31 205 VAL A N 1
ATOM 1586 C CA . VAL A 1 205 ? 7.043 1.267 -34.056 1.00 92.31 205 VAL A CA 1
ATOM 1587 C C . VAL A 1 205 ? 6.159 1.156 -32.813 1.00 92.31 205 VAL A C 1
ATOM 1589 O O . VAL A 1 205 ? 5.191 1.910 -32.684 1.00 92.31 205 VAL A O 1
ATOM 1592 N N . VAL A 1 206 ? 6.486 0.244 -31.895 1.00 90.31 206 VAL A N 1
ATOM 1593 C CA . VAL A 1 206 ? 5.719 0.013 -30.664 1.00 90.31 206 VAL A CA 1
ATOM 1594 C C . VAL A 1 206 ? 5.751 1.241 -29.760 1.00 90.31 206 VAL A C 1
ATOM 1596 O O . VAL A 1 206 ? 4.704 1.626 -29.247 1.00 90.31 206 VAL A O 1
ATOM 1599 N N . ASP A 1 207 ? 6.891 1.916 -29.631 1.00 90.69 207 ASP A N 1
ATOM 1600 C CA . ASP A 1 207 ? 7.006 3.151 -28.853 1.00 90.69 207 ASP A CA 1
ATOM 1601 C C . ASP A 1 207 ? 6.175 4.285 -29.453 1.00 90.69 207 ASP A C 1
ATOM 1603 O O . ASP A 1 207 ? 5.482 5.010 -28.733 1.00 90.69 207 ASP A O 1
ATOM 1607 N N . LYS A 1 208 ? 6.168 4.422 -30.784 1.00 91.25 208 LYS A N 1
ATOM 1608 C CA . LYS A 1 208 ? 5.333 5.429 -31.449 1.00 91.25 208 LYS A CA 1
ATOM 1609 C C . LYS A 1 208 ? 3.841 5.151 -31.248 1.00 91.25 208 LYS A C 1
ATOM 1611 O O . LYS A 1 208 ? 3.079 6.087 -30.998 1.00 91.25 208 LYS A O 1
ATOM 1616 N N . LEU A 1 209 ? 3.429 3.882 -31.319 1.00 89.19 209 LEU A N 1
ATOM 1617 C CA . LEU A 1 209 ? 2.058 3.460 -31.015 1.00 89.19 209 LEU A CA 1
ATOM 1618 C C . LEU A 1 209 ? 1.703 3.723 -29.550 1.00 89.19 209 LEU A C 1
ATOM 1620 O O . LEU A 1 209 ? 0.641 4.281 -29.279 1.00 89.19 209 LEU A O 1
ATOM 1624 N N . TYR A 1 210 ? 2.598 3.378 -28.623 1.00 88.19 210 TYR A N 1
ATOM 1625 C CA . TYR A 1 210 ? 2.431 3.617 -27.194 1.00 88.19 210 TYR A CA 1
ATOM 1626 C C . TYR A 1 210 ? 2.153 5.094 -26.905 1.00 88.19 210 TYR A C 1
ATOM 1628 O O . TYR A 1 210 ? 1.145 5.418 -26.275 1.00 88.19 210 TYR A O 1
ATOM 1636 N N . TRP A 1 211 ? 2.990 6.004 -27.413 1.00 86.62 211 TRP A N 1
ATOM 1637 C CA . TRP A 1 211 ? 2.816 7.437 -27.174 1.00 86.62 211 TRP A CA 1
ATOM 1638 C C . TRP A 1 211 ? 1.528 7.981 -27.786 1.00 86.62 211 TRP A C 1
ATOM 1640 O O . TRP A 1 211 ? 0.819 8.743 -27.128 1.00 86.62 211 TRP A O 1
ATOM 1650 N N . LYS A 1 212 ? 1.181 7.551 -29.005 1.00 87.62 212 LYS A N 1
ATOM 1651 C CA . LYS A 1 212 ? -0.060 7.974 -29.667 1.00 87.62 212 LYS A CA 1
ATOM 1652 C C . LYS A 1 212 ? -1.311 7.486 -28.940 1.00 87.62 212 LYS A C 1
ATOM 1654 O O . LYS A 1 212 ? -2.257 8.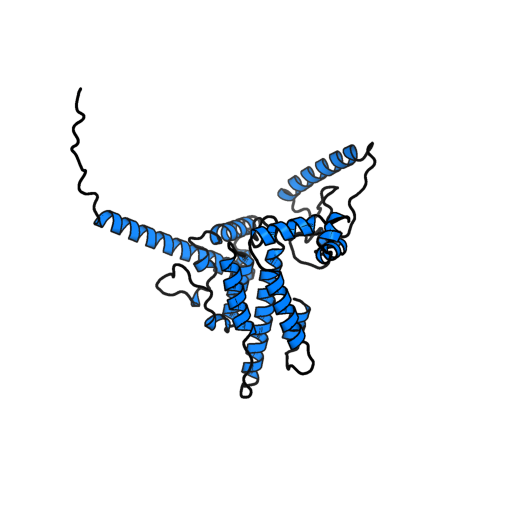253 -28.777 1.00 87.62 212 LYS A O 1
ATOM 1659 N N . LEU A 1 213 ? -1.311 6.248 -28.453 1.00 84.12 213 LEU A N 1
ATOM 1660 C CA . LEU A 1 213 ? -2.413 5.712 -27.654 1.00 84.12 213 LEU A CA 1
ATOM 1661 C C . LEU A 1 213 ? -2.504 6.382 -26.283 1.00 84.12 213 LEU A C 1
ATOM 1663 O O . LEU A 1 213 ? -3.602 6.706 -25.847 1.00 84.12 213 LEU A O 1
ATOM 1667 N N . LYS A 1 214 ? -1.374 6.661 -25.627 1.00 81.00 214 LYS A N 1
ATOM 1668 C CA . LYS A 1 214 ? -1.341 7.370 -24.339 1.00 81.00 214 LYS A CA 1
ATOM 1669 C C . LYS A 1 214 ? -1.867 8.803 -24.446 1.00 81.00 214 LYS A C 1
ATOM 1671 O O . LYS A 1 214 ? -2.594 9.261 -23.569 1.00 81.00 214 LYS A O 1
ATOM 1676 N N . GLU A 1 215 ? -1.517 9.509 -25.519 1.00 81.56 215 GLU A N 1
ATOM 1677 C CA . GLU A 1 215 ? -2.072 10.827 -25.845 1.00 81.56 215 GLU A CA 1
ATOM 1678 C C . GLU A 1 215 ? -3.587 10.731 -26.082 1.00 81.56 215 GLU A C 1
ATOM 1680 O O . GLU A 1 215 ? -4.365 11.468 -25.475 1.00 81.56 215 GLU A O 1
ATOM 1685 N N . SER A 1 216 ? -4.016 9.751 -26.881 1.00 76.88 216 SER A N 1
ATOM 1686 C CA . SER A 1 216 ? -5.426 9.511 -27.183 1.00 76.88 216 SER A CA 1
ATOM 1687 C C . SER A 1 216 ? -6.247 9.122 -25.949 1.00 76.88 216 SER A C 1
ATOM 1689 O O . SER A 1 216 ? -7.370 9.596 -25.822 1.00 76.88 216 SER A O 1
ATOM 1691 N N . GLN A 1 217 ? -5.703 8.360 -24.995 1.00 72.81 217 GLN A N 1
ATOM 1692 C CA . GLN A 1 217 ? -6.373 8.008 -23.732 1.00 72.81 217 GLN A CA 1
ATOM 1693 C C . GLN A 1 217 ? -6.741 9.220 -22.867 1.00 72.81 217 GLN A C 1
ATOM 1695 O O . GLN A 1 217 ? -7.709 9.169 -22.111 1.00 72.81 217 GLN A O 1
ATOM 1700 N N . ARG A 1 218 ? -5.981 10.320 -22.957 1.00 66.06 218 ARG A N 1
ATOM 1701 C CA . ARG A 1 218 ? -6.315 11.562 -22.239 1.00 66.06 218 ARG A CA 1
ATOM 1702 C C . ARG A 1 218 ? -7.545 12.251 -22.828 1.00 66.06 218 ARG A C 1
ATOM 1704 O O . ARG A 1 218 ? -8.257 12.939 -22.107 1.00 66.06 218 ARG A O 1
ATOM 1711 N N . VAL A 1 219 ? -7.782 12.063 -24.126 1.00 64.88 219 VAL A N 1
ATOM 1712 C CA . VAL A 1 219 ? -8.848 12.727 -24.894 1.00 64.88 219 VAL A CA 1
ATOM 1713 C C . VAL A 1 219 ? -10.074 11.826 -25.053 1.00 64.88 219 VAL A C 1
ATOM 1715 O O . VAL A 1 219 ? -11.212 12.283 -25.035 1.00 64.88 219 VAL A O 1
ATOM 1718 N N . THR A 1 220 ? -9.851 10.524 -25.183 1.00 58.53 220 THR A N 1
ATOM 1719 C CA . THR A 1 220 ? -10.860 9.497 -25.420 1.00 58.53 220 THR A CA 1
ATOM 1720 C C . THR A 1 220 ? -10.757 8.465 -24.306 1.00 58.53 220 THR A C 1
ATOM 1722 O O . THR A 1 220 ? -9.681 7.936 -24.045 1.00 58.53 220 THR A O 1
ATOM 1725 N N . ARG A 1 221 ? -11.871 8.163 -23.628 1.00 62.81 221 ARG A N 1
ATOM 1726 C CA . ARG A 1 221 ? -11.957 7.149 -22.557 1.00 62.81 221 ARG A CA 1
ATOM 1727 C C . ARG A 1 221 ? -11.816 5.715 -23.112 1.00 62.81 221 ARG A C 1
ATOM 1729 O O . ARG A 1 221 ? -12.660 4.862 -22.859 1.00 62.81 221 ARG A O 1
ATOM 1736 N N . THR A 1 222 ? -10.799 5.449 -23.929 1.00 65.50 222 THR A N 1
ATOM 1737 C CA . THR A 1 222 ? -10.558 4.128 -24.519 1.00 65.50 222 THR A CA 1
ATOM 1738 C C . THR A 1 222 ? -9.959 3.194 -23.470 1.00 65.50 222 THR A C 1
ATOM 1740 O O . THR A 1 222 ? -9.081 3.573 -22.697 1.00 65.50 222 THR A O 1
ATOM 1743 N N . GLY A 1 223 ? -10.433 1.947 -23.437 1.00 65.19 223 GLY A N 1
ATOM 1744 C CA . GLY A 1 223 ? -9.900 0.906 -22.548 1.00 65.19 223 GLY A CA 1
ATOM 1745 C C . GLY A 1 223 ? -8.618 0.240 -23.063 1.00 65.19 223 GLY A C 1
ATOM 1746 O O . GLY A 1 223 ? -8.066 -0.625 -22.387 1.00 65.19 223 GLY A O 1
ATOM 1747 N N . VAL A 1 224 ? -8.151 0.612 -24.260 1.00 71.25 224 VAL A N 1
ATOM 1748 C CA . VAL A 1 224 ? -7.004 -0.018 -24.923 1.00 71.25 224 VAL A CA 1
ATOM 1749 C C . VAL A 1 224 ? -5.713 0.525 -24.323 1.00 71.25 224 VAL A C 1
ATOM 1751 O O . VAL A 1 224 ? -5.405 1.702 -24.491 1.00 71.25 224 VAL A O 1
ATOM 1754 N N . ARG A 1 225 ? -4.942 -0.329 -23.643 1.00 70.00 225 ARG A N 1
ATOM 1755 C CA . ARG A 1 225 ? -3.587 -0.023 -23.161 1.00 70.00 225 ARG A CA 1
ATOM 1756 C C . ARG A 1 225 ? -2.554 -0.786 -23.973 1.00 70.00 225 ARG A C 1
ATOM 1758 O O . ARG A 1 225 ? -2.703 -1.977 -24.217 1.00 70.00 225 ARG A O 1
ATOM 1765 N N . VAL A 1 226 ? -1.484 -0.090 -24.330 1.00 74.88 226 VAL A N 1
ATOM 1766 C CA . VAL A 1 226 ? -0.265 -0.687 -24.874 1.00 74.88 226 VAL A CA 1
ATOM 1767 C C . VAL A 1 226 ? 0.836 -0.465 -23.848 1.00 74.88 226 VAL A C 1
ATOM 1769 O O . VAL A 1 226 ? 0.919 0.606 -23.252 1.00 74.88 226 VAL A O 1
ATOM 1772 N N . CYS A 1 227 ? 1.642 -1.491 -23.608 1.00 74.88 227 CYS A N 1
ATOM 1773 C CA . CYS A 1 227 ? 2.836 -1.411 -22.774 1.00 74.88 227 CYS A CA 1
ATOM 1774 C C . CYS A 1 227 ? 4.064 -1.215 -23.666 1.00 74.88 227 CYS A C 1
ATOM 1776 O O . CYS A 1 227 ? 4.060 -1.640 -24.824 1.00 74.88 227 CYS A O 1
ATOM 1778 N N . HIS A 1 228 ? 5.131 -0.627 -23.121 1.00 80.94 228 HIS A N 1
ATOM 1779 C CA . HIS A 1 228 ? 6.425 -0.665 -23.801 1.00 80.94 228 HIS A CA 1
ATOM 1780 C C . HIS A 1 228 ? 6.862 -2.113 -24.013 1.00 80.94 228 HIS A C 1
ATOM 1782 O O . HIS A 1 228 ? 6.576 -2.996 -23.198 1.00 80.94 228 HIS A O 1
ATOM 1788 N N . LEU A 1 229 ? 7.592 -2.349 -25.101 1.00 81.31 229 LEU A N 1
ATOM 1789 C CA . LEU A 1 229 ? 7.951 -3.692 -25.542 1.00 81.31 229 LEU A CA 1
ATOM 1790 C C . LEU A 1 229 ? 8.724 -4.486 -24.478 1.00 81.31 229 LEU A C 1
ATOM 1792 O O . LEU A 1 229 ? 8.480 -5.684 -24.326 1.00 81.31 229 LEU A O 1
ATOM 1796 N N . HIS A 1 230 ? 9.591 -3.790 -23.737 1.00 77.94 230 HIS A N 1
ATOM 1797 C CA . HIS A 1 230 ? 10.439 -4.325 -22.670 1.00 77.94 230 HIS A CA 1
ATOM 1798 C C . HIS A 1 230 ? 9.834 -4.211 -21.261 1.00 77.94 230 HIS A C 1
ATOM 1800 O O . HIS A 1 230 ? 10.354 -4.821 -20.337 1.00 77.94 230 HIS A O 1
ATOM 1806 N N . HIS A 1 231 ? 8.718 -3.493 -21.093 1.00 76.69 231 HIS A N 1
ATOM 1807 C CA . HIS A 1 231 ? 8.029 -3.325 -19.805 1.00 76.69 231 HIS A CA 1
ATOM 1808 C C . HIS A 1 231 ? 6.605 -3.878 -19.894 1.00 76.69 231 HIS A C 1
ATOM 1810 O O . HIS A 1 231 ? 5.615 -3.154 -19.758 1.00 76.69 231 HIS A O 1
ATOM 1816 N N . ARG A 1 232 ? 6.501 -5.176 -20.189 1.00 78.25 232 ARG A N 1
ATOM 1817 C CA . ARG A 1 232 ? 5.218 -5.878 -20.288 1.00 78.25 232 ARG A CA 1
ATOM 1818 C C . ARG A 1 232 ? 4.753 -6.309 -18.906 1.00 78.25 232 ARG A C 1
ATOM 1820 O O . ARG A 1 232 ? 5.494 -6.957 -18.176 1.00 78.25 232 ARG A O 1
ATOM 1827 N N . SER A 1 233 ? 3.513 -5.975 -18.574 1.00 83.31 233 SER A N 1
ATOM 1828 C CA . SER A 1 233 ? 2.826 -6.536 -17.410 1.00 83.31 233 SER A CA 1
ATOM 1829 C C . SER A 1 233 ? 2.138 -7.847 -17.776 1.00 83.31 233 SER A C 1
ATOM 1831 O O . SER A 1 233 ? 1.822 -8.076 -18.946 1.00 83.31 233 SER A O 1
ATOM 1833 N N . ASN A 1 234 ? 1.837 -8.667 -16.770 1.00 88.44 234 ASN A N 1
ATOM 1834 C CA . ASN A 1 234 ? 0.997 -9.847 -16.953 1.00 88.44 234 ASN A CA 1
ATOM 1835 C C . ASN A 1 234 ? -0.349 -9.452 -17.596 1.00 88.44 234 ASN A C 1
ATOM 1837 O O . ASN A 1 234 ? -0.944 -8.432 -17.237 1.00 88.44 234 ASN A O 1
ATOM 1841 N N . ILE A 1 235 ? -0.846 -10.273 -18.526 1.00 85.69 235 ILE A N 1
ATOM 1842 C CA . ILE A 1 235 ? -2.072 -9.998 -19.303 1.00 85.69 235 ILE A CA 1
ATOM 1843 C C . ILE A 1 235 ? -3.278 -9.725 -18.392 1.00 85.69 235 ILE A C 1
ATOM 1845 O O . ILE A 1 235 ? -4.038 -8.786 -18.625 1.00 85.69 235 ILE A O 1
ATOM 1849 N N . ASP A 1 236 ? -3.412 -10.494 -17.312 1.00 85.62 236 ASP A N 1
ATOM 1850 C CA . ASP A 1 236 ? -4.469 -10.358 -16.306 1.00 85.62 236 ASP A CA 1
ATOM 1851 C C . ASP A 1 236 ? -4.445 -9.013 -15.552 1.00 85.62 236 ASP A C 1
ATOM 1853 O O . ASP A 1 236 ? -5.430 -8.631 -14.920 1.00 85.62 236 ASP A O 1
ATOM 1857 N N . ARG A 1 237 ? -3.358 -8.241 -15.669 1.00 85.19 237 ARG A N 1
ATOM 1858 C CA . ARG A 1 237 ? -3.152 -6.967 -14.966 1.00 85.19 237 ARG A CA 1
ATOM 1859 C C . ARG A 1 237 ? -3.236 -5.735 -15.862 1.00 85.19 237 ARG A C 1
ATOM 1861 O O . ARG A 1 237 ? -3.175 -4.619 -15.347 1.00 85.19 237 ARG A O 1
ATOM 1868 N N . LEU A 1 238 ? -3.427 -5.893 -17.175 1.00 78.81 238 LEU A N 1
ATOM 1869 C CA . LEU A 1 238 ? -3.442 -4.772 -18.129 1.00 78.81 238 LEU A CA 1
ATOM 1870 C C . LEU A 1 238 ? -4.463 -3.685 -17.758 1.00 78.81 238 LEU A C 1
ATOM 1872 O O . LEU A 1 238 ? -4.165 -2.496 -17.859 1.00 78.81 238 LEU A O 1
ATOM 1876 N N . HIS A 1 239 ? -5.640 -4.076 -17.267 1.00 74.56 239 HIS A N 1
ATOM 1877 C CA . HIS A 1 239 ? -6.706 -3.142 -16.885 1.00 74.56 239 HIS A CA 1
ATOM 1878 C C . HIS A 1 239 ? -6.645 -2.683 -15.422 1.00 74.56 239 HIS A C 1
ATOM 1880 O O . HIS A 1 239 ? -7.354 -1.750 -15.050 1.00 74.56 239 HIS A O 1
ATOM 1886 N N . ASN A 1 240 ? -5.799 -3.302 -14.594 1.00 75.75 240 ASN A N 1
ATOM 1887 C CA . ASN A 1 240 ? -5.756 -3.062 -13.152 1.00 75.75 240 ASN A CA 1
ATOM 1888 C C . ASN A 1 240 ? -4.326 -2.858 -12.626 1.00 75.75 240 ASN A C 1
ATOM 1890 O O . ASN A 1 240 ? -4.011 -3.204 -11.491 1.00 75.75 240 ASN A O 1
ATOM 1894 N N . SER A 1 241 ? -3.453 -2.280 -13.458 1.00 76.19 241 SER A N 1
ATOM 1895 C CA . SER A 1 241 ? -2.012 -2.166 -13.192 1.00 76.19 241 SER A CA 1
ATOM 1896 C C . SER A 1 241 ? -1.671 -1.427 -11.894 1.00 76.19 241 SER A C 1
ATOM 1898 O O . SER A 1 241 ? -0.612 -1.654 -11.326 1.00 76.19 241 SER A O 1
ATOM 1900 N N . CYS A 1 242 ? -2.560 -0.545 -11.429 1.00 77.00 242 CYS A N 1
ATOM 1901 C CA . CYS A 1 242 ? -2.349 0.301 -10.254 1.00 77.00 242 CYS A CA 1
ATOM 1902 C C . CYS A 1 242 ? -2.888 -0.302 -8.947 1.00 77.00 242 CYS A C 1
ATOM 1904 O O . CYS A 1 242 ? -2.720 0.316 -7.901 1.00 77.00 242 CYS A O 1
ATOM 1906 N N . LYS A 1 243 ? -3.564 -1.458 -8.984 1.00 85.75 243 LYS A N 1
ATOM 1907 C CA . LYS A 1 243 ? -4.088 -2.111 -7.775 1.00 85.75 243 LYS A CA 1
ATOM 1908 C C . LYS A 1 243 ? -3.275 -3.345 -7.429 1.00 85.75 243 LYS A C 1
ATOM 1910 O O . LYS A 1 243 ? -2.715 -4.005 -8.304 1.00 85.75 243 LYS A O 1
ATOM 1915 N N . TYR A 1 244 ? -3.256 -3.666 -6.142 1.00 90.56 244 TYR A N 1
ATOM 1916 C CA . TYR A 1 244 ? -2.733 -4.941 -5.689 1.00 90.56 244 TYR A CA 1
ATOM 1917 C C . TYR A 1 244 ? -3.631 -6.066 -6.209 1.00 90.56 244 TYR A C 1
ATOM 1919 O O . TYR A 1 244 ? -4.847 -5.903 -6.336 1.00 90.56 244 TYR A O 1
ATOM 1927 N N . GLY A 1 245 ? -3.031 -7.202 -6.533 1.00 89.06 245 GLY A N 1
ATOM 1928 C CA . GLY A 1 245 ? -3.770 -8.370 -6.986 1.00 89.06 245 GLY A CA 1
ATOM 1929 C C . GLY A 1 245 ? -2.861 -9.569 -7.167 1.00 89.06 245 GLY A C 1
ATOM 1930 O O . GLY A 1 245 ? -1.637 -9.452 -7.078 1.00 89.06 245 GLY A O 1
ATOM 1931 N N . TYR A 1 246 ? -3.463 -10.714 -7.469 1.00 87.75 246 TYR A N 1
ATOM 1932 C CA . TYR A 1 246 ? -2.722 -11.938 -7.741 1.00 87.75 246 TYR A CA 1
ATOM 1933 C C . TYR A 1 246 ? -1.702 -11.739 -8.874 1.00 87.75 246 TYR A C 1
ATOM 1935 O O . TYR A 1 246 ? -1.880 -10.909 -9.772 1.00 87.75 246 TYR A O 1
ATOM 1943 N N . GLY A 1 247 ? -0.579 -12.454 -8.785 1.00 88.75 247 GLY A N 1
ATOM 1944 C CA . GLY A 1 247 ? 0.522 -12.308 -9.738 1.00 88.75 247 GLY A CA 1
ATOM 1945 C C . GLY A 1 247 ? 1.205 -10.935 -9.697 1.00 88.75 247 GLY A C 1
ATOM 1946 O O . GLY A 1 247 ? 1.705 -10.485 -10.726 1.00 88.75 247 GLY A O 1
ATOM 1947 N N . GLN A 1 248 ? 1.194 -10.249 -8.544 1.00 92.44 248 GLN A N 1
ATOM 1948 C CA . GLN A 1 248 ? 1.923 -8.990 -8.347 1.00 92.44 248 GLN A CA 1
ATOM 1949 C C . GLN A 1 248 ? 3.425 -9.167 -8.599 1.00 92.44 248 GLN A C 1
ATOM 1951 O O . GLN A 1 248 ? 4.032 -8.347 -9.284 1.00 92.44 248 GLN A O 1
ATOM 1956 N N . VAL A 1 249 ? 4.005 -10.249 -8.084 1.00 94.06 249 VAL A N 1
ATOM 1957 C CA . VAL A 1 249 ? 5.419 -10.599 -8.243 1.00 94.06 249 VAL A CA 1
ATOM 1958 C C . VAL A 1 249 ? 5.557 -11.980 -8.874 1.00 94.06 249 VAL A C 1
ATOM 1960 O O . VAL A 1 249 ? 4.678 -12.835 -8.733 1.00 94.06 249 VAL A O 1
ATOM 1963 N N . SER A 1 250 ? 6.650 -12.191 -9.597 1.00 94.12 250 SER A N 1
ATOM 1964 C CA . SER A 1 250 ? 6.950 -13.446 -10.280 1.00 94.12 250 SER A CA 1
ATOM 1965 C C . SER A 1 250 ? 7.651 -14.447 -9.356 1.00 94.12 250 SER A C 1
ATOM 1967 O O . SER A 1 250 ? 8.176 -14.099 -8.300 1.00 94.12 250 SER A O 1
ATOM 1969 N N . VAL A 1 251 ? 7.716 -15.715 -9.769 1.00 94.31 251 VAL A N 1
ATOM 1970 C CA . VAL A 1 251 ? 8.517 -16.724 -9.052 1.00 94.31 251 VAL A CA 1
ATOM 1971 C C . VAL A 1 251 ? 10.009 -16.379 -9.101 1.00 94.31 251 VAL A C 1
ATOM 1973 O O . VAL A 1 251 ? 10.731 -16.657 -8.153 1.00 94.31 251 VAL A O 1
ATOM 1976 N N . ASP A 1 252 ? 10.471 -15.733 -10.172 1.00 93.38 252 ASP A N 1
ATOM 1977 C CA . ASP A 1 252 ? 11.855 -15.268 -10.313 1.00 93.38 252 ASP A CA 1
ATOM 1978 C C . ASP A 1 252 ? 12.209 -14.172 -9.289 1.00 93.38 252 ASP A C 1
ATOM 1980 O O . ASP A 1 252 ? 13.275 -14.201 -8.667 1.00 93.38 252 ASP A O 1
ATOM 1984 N N . PHE A 1 253 ? 11.264 -13.265 -9.027 1.00 95.19 253 PHE A N 1
ATOM 1985 C CA . PHE A 1 253 ? 11.353 -12.296 -7.936 1.00 95.19 253 PHE A CA 1
ATOM 1986 C C . PHE A 1 253 ? 11.494 -12.994 -6.576 1.00 95.19 253 PHE A C 1
ATOM 1988 O O . PHE A 1 253 ? 12.429 -12.711 -5.828 1.00 95.19 253 PHE A O 1
ATOM 1995 N N . LEU A 1 254 ? 10.603 -13.947 -6.272 1.00 95.12 254 LEU A N 1
ATOM 1996 C CA . LEU A 1 254 ? 10.622 -14.684 -5.001 1.00 95.12 254 LEU A CA 1
ATOM 1997 C C . LEU A 1 254 ? 11.890 -15.530 -4.839 1.00 95.12 254 LEU A C 1
ATOM 1999 O O . LEU A 1 254 ? 12.465 -15.580 -3.755 1.00 95.12 254 LEU A O 1
ATOM 2003 N N . LYS A 1 255 ? 12.364 -16.150 -5.923 1.00 94.81 255 LYS A N 1
ATOM 2004 C CA . LYS A 1 255 ? 13.634 -16.877 -5.951 1.00 94.81 255 LYS A CA 1
ATOM 2005 C C . LYS A 1 255 ? 14.788 -15.951 -5.572 1.00 94.81 255 LYS A C 1
ATOM 2007 O O . LYS A 1 255 ? 15.574 -16.292 -4.699 1.00 94.81 255 LYS A O 1
ATOM 2012 N N . THR A 1 256 ? 14.858 -14.767 -6.178 1.00 95.38 256 THR A N 1
ATOM 2013 C CA . THR A 1 256 ? 15.897 -13.775 -5.856 1.00 95.38 256 THR A CA 1
ATOM 2014 C C . THR A 1 256 ? 15.833 -13.355 -4.383 1.00 95.38 256 THR A C 1
ATOM 2016 O O . THR A 1 256 ? 16.876 -13.190 -3.744 1.00 95.38 256 THR A O 1
ATOM 2019 N N . ALA A 1 257 ? 14.625 -13.252 -3.820 1.00 93.31 257 ALA A N 1
ATOM 2020 C CA . ALA A 1 257 ? 14.418 -12.891 -2.422 1.00 93.31 257 ALA A CA 1
ATOM 2021 C C . ALA A 1 257 ? 14.996 -13.908 -1.429 1.00 93.31 257 ALA A C 1
ATOM 2023 O O . ALA A 1 257 ? 15.583 -13.502 -0.428 1.00 93.31 257 ALA A O 1
ATOM 2024 N N . VAL A 1 258 ? 14.893 -15.208 -1.719 1.00 93.75 258 VAL A N 1
ATOM 2025 C CA . VAL A 1 258 ? 15.398 -16.272 -0.829 1.00 93.75 258 VAL A CA 1
ATOM 2026 C C . VAL A 1 258 ? 16.868 -16.627 -1.054 1.00 93.75 258 VAL A C 1
ATOM 2028 O O . VAL A 1 258 ? 17.460 -17.301 -0.217 1.00 93.75 258 VAL A O 1
ATOM 2031 N N . MET A 1 259 ? 17.465 -16.183 -2.164 1.00 93.88 259 MET A N 1
ATOM 2032 C CA . MET A 1 259 ? 18.876 -16.439 -2.460 1.00 93.88 259 MET A CA 1
ATOM 2033 C C . MET A 1 259 ? 19.811 -15.779 -1.444 1.00 93.88 259 MET A C 1
ATOM 2035 O O . MET A 1 259 ? 19.560 -14.657 -0.990 1.00 93.88 259 MET A O 1
ATOM 2039 N N . SER A 1 260 ? 20.935 -16.441 -1.164 1.00 91.19 260 SER A N 1
ATOM 2040 C CA . SER A 1 260 ? 22.013 -15.871 -0.354 1.00 91.19 260 SER A CA 1
ATOM 2041 C C . SER A 1 260 ? 22.728 -14.727 -1.088 1.00 91.19 260 SER A C 1
ATOM 2043 O O . SER A 1 260 ? 22.611 -14.556 -2.305 1.00 91.19 260 SER A O 1
ATOM 2045 N N . VAL A 1 261 ? 23.508 -13.926 -0.357 1.00 88.81 261 VAL A N 1
ATOM 2046 C CA . VAL A 1 261 ? 24.303 -12.836 -0.954 1.00 88.81 261 VAL A CA 1
ATOM 2047 C C . VAL A 1 261 ? 25.298 -13.376 -1.993 1.00 88.81 261 VAL A C 1
ATOM 2049 O O . VAL A 1 261 ? 25.477 -12.769 -3.048 1.00 88.81 261 VAL A O 1
ATOM 2052 N N . GLU A 1 262 ? 25.893 -14.541 -1.733 1.00 90.19 262 GLU A N 1
ATOM 2053 C CA . GLU A 1 262 ? 26.853 -15.205 -2.625 1.00 90.19 262 GLU A CA 1
ATOM 2054 C C . GLU A 1 262 ? 26.178 -15.746 -3.895 1.00 90.19 262 GLU A C 1
ATOM 2056 O O . GLU A 1 262 ? 26.681 -15.576 -5.009 1.00 90.19 262 GLU A O 1
ATOM 2061 N N . GLU A 1 263 ? 24.991 -16.340 -3.752 1.00 90.81 263 GLU A N 1
ATOM 2062 C CA . GLU A 1 263 ? 24.199 -16.835 -4.881 1.00 90.81 263 GLU A CA 1
ATOM 2063 C C . GLU A 1 263 ? 23.754 -15.692 -5.799 1.00 90.81 263 GLU A C 1
ATOM 2065 O O . GLU A 1 263 ? 23.799 -15.821 -7.026 1.00 90.81 263 GLU A O 1
ATOM 2070 N N . ARG A 1 264 ? 23.368 -14.545 -5.223 1.00 90.50 264 ARG A N 1
ATOM 2071 C CA . ARG A 1 264 ? 22.980 -13.347 -5.988 1.00 90.50 264 ARG A CA 1
ATOM 2072 C C . ARG A 1 264 ? 24.137 -12.752 -6.790 1.00 90.50 264 ARG A C 1
ATOM 2074 O O . ARG A 1 264 ? 23.885 -12.129 -7.814 1.00 90.50 264 ARG A O 1
ATOM 2081 N N . ALA A 1 265 ? 25.386 -12.945 -6.364 1.00 87.25 265 ALA A N 1
ATOM 2082 C CA . ALA A 1 265 ? 26.555 -12.444 -7.089 1.00 87.25 265 ALA A CA 1
ATOM 2083 C C . ALA A 1 265 ? 26.885 -13.264 -8.350 1.00 87.25 265 ALA A C 1
ATOM 2085 O O . ALA A 1 265 ? 27.539 -12.760 -9.262 1.00 87.25 265 ALA A O 1
ATOM 2086 N N . THR A 1 266 ? 26.454 -14.526 -8.403 1.00 86.88 266 THR A N 1
ATOM 2087 C CA . THR A 1 266 ? 26.839 -15.483 -9.457 1.00 86.88 266 THR A CA 1
ATOM 2088 C C . THR A 1 266 ? 25.691 -15.866 -10.387 1.00 86.88 266 THR A C 1
ATOM 2090 O O . THR A 1 266 ? 25.926 -16.320 -11.506 1.00 86.88 266 THR A O 1
ATOM 2093 N N . SER A 1 267 ? 24.447 -15.675 -9.950 1.00 89.62 267 SER A N 1
ATOM 2094 C CA . SER A 1 267 ? 23.245 -16.052 -10.693 1.00 89.62 267 SER A CA 1
ATOM 2095 C C . SER A 1 267 ? 22.536 -14.849 -11.315 1.00 89.62 267 SER A C 1
ATOM 2097 O O . SER A 1 267 ? 22.730 -13.703 -10.921 1.00 89.62 267 SER A O 1
ATOM 2099 N N . THR A 1 268 ? 21.647 -15.113 -12.275 1.00 88.19 268 THR A N 1
ATOM 2100 C CA . THR A 1 268 ? 20.715 -14.098 -12.780 1.00 88.19 268 THR A CA 1
ATOM 2101 C C . THR A 1 268 ? 19.739 -13.696 -11.679 1.00 88.19 268 THR A C 1
ATOM 2103 O O . THR A 1 268 ? 19.021 -14.551 -11.156 1.00 88.19 268 THR A O 1
ATOM 2106 N N . VAL A 1 269 ? 19.708 -12.407 -11.358 1.00 92.06 269 VAL A N 1
ATOM 2107 C CA . VAL A 1 269 ? 18.868 -11.821 -10.310 1.00 92.06 269 VAL A CA 1
ATOM 2108 C C . VAL A 1 269 ? 17.739 -10.997 -10.908 1.00 92.06 269 VAL A C 1
ATOM 2110 O O . VAL A 1 269 ? 17.890 -10.356 -11.950 1.00 92.06 269 VAL A O 1
ATOM 2113 N N . ASN A 1 270 ? 16.605 -10.990 -10.218 1.00 92.44 270 ASN A N 1
ATOM 2114 C CA . ASN A 1 270 ? 15.476 -10.162 -10.588 1.00 92.44 270 ASN A CA 1
ATOM 2115 C C . ASN A 1 270 ? 15.728 -8.696 -10.191 1.00 92.44 270 ASN A C 1
ATOM 2117 O O . ASN A 1 270 ? 15.881 -8.375 -9.011 1.00 92.44 270 ASN A O 1
ATOM 2121 N N . MET A 1 271 ? 15.756 -7.798 -11.178 1.00 91.62 271 MET A N 1
ATOM 2122 C CA . MET A 1 271 ? 16.048 -6.377 -10.948 1.00 91.62 271 MET A CA 1
ATOM 2123 C C . MET A 1 271 ? 14.951 -5.660 -10.156 1.00 91.62 271 MET A C 1
ATOM 2125 O O . MET A 1 271 ? 15.270 -4.780 -9.360 1.00 91.62 271 MET A O 1
ATOM 2129 N N . ASP A 1 272 ? 13.685 -6.059 -10.316 1.00 92.62 272 ASP A N 1
ATOM 2130 C CA . ASP A 1 272 ? 12.568 -5.463 -9.575 1.00 92.62 272 ASP A CA 1
ATOM 2131 C C . ASP A 1 272 ? 12.718 -5.719 -8.066 1.00 92.62 272 ASP A C 1
ATOM 2133 O O . ASP A 1 272 ? 12.425 -4.843 -7.251 1.00 92.62 272 ASP A O 1
ATOM 2137 N N . TYR A 1 273 ? 13.222 -6.903 -7.685 1.00 94.69 273 TYR A N 1
ATOM 2138 C CA . TYR A 1 273 ? 13.526 -7.235 -6.289 1.00 94.69 273 TYR A CA 1
ATOM 2139 C C . TYR A 1 273 ? 14.651 -6.369 -5.727 1.00 94.69 273 TYR A C 1
ATOM 2141 O O . TYR A 1 273 ? 14.511 -5.819 -4.635 1.00 94.69 273 TYR A O 1
ATOM 2149 N N . LEU A 1 274 ? 15.751 -6.219 -6.468 1.00 94.69 274 LEU A N 1
ATOM 2150 C CA . LEU A 1 274 ? 16.879 -5.400 -6.023 1.00 94.69 274 LEU A CA 1
ATOM 2151 C C . LEU A 1 274 ? 16.484 -3.933 -5.865 1.00 94.69 274 LEU A C 1
ATOM 2153 O O . LEU A 1 274 ? 16.875 -3.295 -4.888 1.00 94.69 274 LEU A O 1
ATOM 2157 N N . GLU A 1 275 ? 15.682 -3.413 -6.794 1.00 95.19 275 GLU A N 1
ATOM 2158 C CA . GLU A 1 275 ? 15.183 -2.046 -6.716 1.00 95.19 275 GLU A CA 1
ATOM 2159 C C . GLU A 1 275 ? 14.270 -1.857 -5.504 1.00 95.19 275 GLU A C 1
ATOM 2161 O O . GLU A 1 275 ? 14.446 -0.914 -4.737 1.00 95.19 275 GLU A O 1
ATOM 2166 N N . HIS A 1 276 ? 13.338 -2.785 -5.275 1.00 95.88 276 HIS A N 1
ATOM 2167 C CA . HIS A 1 276 ? 12.498 -2.762 -4.083 1.00 95.88 276 HIS A CA 1
ATOM 2168 C C . HIS A 1 276 ? 13.339 -2.798 -2.799 1.00 95.88 276 HIS A C 1
ATOM 2170 O O . HIS A 1 276 ? 13.177 -1.939 -1.934 1.00 95.88 276 HIS A O 1
ATOM 2176 N N . GLN A 1 277 ? 14.293 -3.728 -2.696 1.00 94.94 277 GLN A N 1
ATOM 2177 C CA . GLN A 1 277 ? 15.152 -3.862 -1.520 1.00 94.94 277 GLN A CA 1
ATOM 2178 C C . GLN A 1 277 ? 15.970 -2.594 -1.259 1.00 94.94 277 GLN A C 1
ATOM 2180 O O . GLN A 1 277 ? 16.089 -2.160 -0.113 1.00 94.94 277 GLN A O 1
ATOM 2185 N N . LYS A 1 278 ? 16.493 -1.970 -2.320 1.00 95.44 278 LYS A N 1
ATOM 2186 C CA . LYS A 1 278 ? 17.199 -0.693 -2.236 1.00 95.44 278 LYS A CA 1
ATOM 2187 C C . LYS A 1 278 ? 16.298 0.390 -1.641 1.00 95.44 278 LYS A C 1
ATOM 2189 O O . LYS A 1 278 ? 16.685 1.020 -0.661 1.00 95.44 278 LYS A O 1
ATOM 2194 N N . ARG A 1 279 ? 15.081 0.563 -2.159 1.00 95.69 279 ARG A N 1
ATOM 2195 C CA . ARG A 1 279 ? 14.150 1.607 -1.693 1.00 95.69 279 ARG A CA 1
ATOM 2196 C C . ARG A 1 279 ? 13.672 1.386 -0.260 1.00 95.69 279 ARG A C 1
ATOM 2198 O O . ARG A 1 279 ? 13.551 2.350 0.491 1.00 95.69 279 ARG A O 1
ATOM 2205 N N . ILE A 1 280 ? 13.464 0.132 0.147 1.00 95.38 280 ILE A N 1
ATOM 2206 C CA . ILE A 1 280 ? 13.171 -0.200 1.548 1.00 95.38 280 ILE A CA 1
ATOM 2207 C C . ILE A 1 280 ? 14.368 0.135 2.439 1.00 95.38 280 ILE A C 1
ATOM 2209 O O . ILE A 1 280 ? 14.189 0.800 3.458 1.00 95.38 280 ILE A O 1
ATOM 2213 N N . SER A 1 281 ? 15.589 -0.223 2.033 1.00 93.75 281 SER A N 1
ATOM 2214 C CA . SER A 1 281 ? 16.791 0.107 2.809 1.00 93.75 281 SER A CA 1
ATOM 2215 C C . SER A 1 281 ? 17.013 1.619 2.949 1.00 93.75 281 SER A C 1
ATOM 2217 O O . SER A 1 281 ? 17.332 2.086 4.038 1.00 93.75 281 SER A O 1
ATOM 2219 N N . GLU A 1 282 ? 16.751 2.399 1.894 1.00 95.38 282 GLU A N 1
ATOM 2220 C CA . GLU A 1 282 ? 16.829 3.868 1.906 1.00 95.38 282 GLU A CA 1
ATOM 2221 C C . GLU A 1 282 ? 15.773 4.502 2.823 1.00 95.38 282 GLU A C 1
ATOM 2223 O O . GLU A 1 282 ? 16.032 5.533 3.439 1.00 95.38 282 GLU A O 1
ATOM 2228 N N . SER A 1 283 ? 14.599 3.876 2.958 1.00 92.88 283 SER A N 1
ATOM 2229 C CA . SER A 1 283 ? 13.572 4.313 3.914 1.00 92.88 283 SER A CA 1
ATOM 2230 C C . SER A 1 283 ? 13.927 4.001 5.375 1.00 92.88 283 SER A C 1
ATOM 2232 O O . SER A 1 283 ? 13.318 4.557 6.288 1.00 92.88 283 SER A O 1
ATOM 2234 N N . GLY A 1 284 ? 14.908 3.120 5.606 1.00 93.56 284 GLY A N 1
ATOM 2235 C CA . GLY A 1 284 ? 15.338 2.689 6.935 1.00 93.56 284 GLY A CA 1
ATOM 2236 C C . GLY A 1 284 ? 14.346 1.777 7.660 1.00 93.56 284 GLY A C 1
ATOM 2237 O O . GLY A 1 284 ? 14.508 1.569 8.862 1.00 93.56 284 GLY A O 1
ATOM 2238 N N . LEU A 1 285 ? 13.324 1.266 6.967 1.00 94.69 285 LEU A N 1
ATOM 2239 C CA . LEU A 1 285 ? 12.323 0.361 7.530 1.00 94.69 285 LEU A CA 1
ATOM 2240 C C . LEU A 1 285 ? 12.877 -1.053 7.717 1.00 94.69 285 LEU A C 1
ATOM 2242 O O . LEU A 1 285 ? 13.459 -1.629 6.797 1.00 94.69 285 LEU A O 1
ATOM 2246 N N . ASP A 1 286 ? 12.601 -1.644 8.878 1.00 94.50 286 ASP A N 1
ATOM 2247 C CA . ASP A 1 286 ? 12.830 -3.067 9.126 1.00 94.50 286 ASP A CA 1
ATOM 2248 C C . ASP A 1 286 ? 11.569 -3.883 8.810 1.00 94.50 286 ASP A C 1
ATOM 2250 O O . ASP A 1 286 ? 10.809 -4.303 9.684 1.00 94.50 286 ASP A O 1
ATOM 2254 N N . LEU A 1 287 ? 11.338 -4.091 7.513 1.00 94.62 287 LEU A N 1
ATOM 2255 C CA . LEU A 1 287 ? 10.193 -4.861 7.034 1.00 94.62 287 LEU A CA 1
ATOM 2256 C C . LEU A 1 287 ? 10.266 -6.338 7.457 1.00 94.62 287 LEU A C 1
ATOM 2258 O O . LEU A 1 287 ? 9.229 -6.969 7.650 1.00 94.62 287 LEU A O 1
ATOM 2262 N N . GLN A 1 288 ? 11.471 -6.894 7.617 1.00 93.50 288 GLN A N 1
ATOM 2263 C CA . GLN A 1 288 ? 11.643 -8.306 7.951 1.00 93.50 288 GLN A CA 1
ATOM 2264 C C . GLN A 1 288 ? 11.109 -8.610 9.351 1.00 93.50 288 GLN A C 1
ATOM 2266 O O . GLN A 1 288 ? 10.409 -9.607 9.525 1.00 93.50 288 GLN A O 1
ATOM 2271 N N . SER A 1 289 ? 11.376 -7.736 10.324 1.00 95.75 289 SER A N 1
ATOM 2272 C CA . SER A 1 289 ? 10.827 -7.871 11.677 1.00 95.75 289 SER A CA 1
ATOM 2273 C C . SER A 1 289 ? 9.299 -7.773 11.696 1.00 95.75 289 SER A C 1
ATOM 2275 O O . SER A 1 289 ? 8.648 -8.574 12.366 1.00 95.75 289 SER A O 1
ATOM 2277 N N . CYS A 1 290 ? 8.706 -6.860 10.914 1.00 96.88 290 CYS A N 1
ATOM 2278 C CA . CYS A 1 290 ? 7.248 -6.768 10.772 1.00 96.88 290 CYS A CA 1
ATOM 2279 C C . CYS A 1 290 ? 6.645 -8.065 10.210 1.00 96.88 290 CYS A C 1
ATOM 2281 O O . CYS A 1 290 ? 5.664 -8.576 10.748 1.00 96.88 290 CYS A O 1
ATOM 2283 N N . LEU A 1 291 ? 7.236 -8.612 9.142 1.00 95.94 291 LEU A N 1
ATOM 2284 C CA . LEU A 1 291 ? 6.754 -9.841 8.509 1.00 95.94 291 LEU A CA 1
ATOM 2285 C C . LEU A 1 291 ? 6.912 -11.055 9.427 1.00 95.94 291 LEU A C 1
ATOM 2287 O O . LEU A 1 291 ? 5.982 -11.848 9.543 1.00 95.94 291 LEU A O 1
ATOM 2291 N N . GLN A 1 292 ? 8.051 -11.183 10.111 1.00 96.50 292 GLN A N 1
ATOM 2292 C CA . GLN A 1 292 ? 8.288 -12.277 11.052 1.00 96.50 292 GLN A CA 1
ATOM 2293 C C . GLN A 1 292 ? 7.275 -12.251 12.204 1.00 96.50 292 GLN A C 1
ATOM 2295 O O . GLN A 1 292 ? 6.673 -13.278 12.507 1.00 96.50 292 GLN A O 1
ATOM 2300 N N . PHE A 1 293 ? 7.017 -11.071 12.779 1.00 97.06 293 PHE A N 1
ATOM 2301 C CA . PHE A 1 293 ? 6.011 -10.904 13.827 1.00 97.06 293 PHE A CA 1
ATOM 2302 C C . PHE A 1 293 ? 4.622 -11.388 13.380 1.00 97.06 293 PHE A C 1
ATOM 2304 O O . PHE A 1 293 ? 3.959 -12.123 14.112 1.00 97.06 293 PHE A O 1
ATOM 2311 N N . LEU A 1 294 ? 4.179 -11.010 12.173 1.00 96.81 294 LEU A N 1
ATOM 2312 C CA . LEU A 1 294 ? 2.872 -11.436 11.658 1.00 96.81 294 LEU A CA 1
ATOM 2313 C C . LEU A 1 294 ? 2.821 -12.929 11.376 1.00 96.81 294 LEU A C 1
ATOM 2315 O O . LEU A 1 294 ? 1.821 -13.561 11.697 1.00 96.81 294 LEU A O 1
ATOM 2319 N N . LEU A 1 295 ? 3.887 -13.504 10.815 1.00 96.19 295 LEU A N 1
ATOM 2320 C CA . LEU A 1 295 ? 3.958 -14.945 10.594 1.00 96.19 295 LEU A CA 1
ATOM 2321 C C . LEU A 1 295 ? 3.822 -15.709 11.912 1.00 96.19 295 LEU A C 1
ATOM 2323 O O . LEU A 1 295 ? 3.060 -16.675 11.970 1.00 96.19 295 LEU A O 1
ATOM 2327 N N . ASP A 1 296 ? 4.488 -15.257 12.973 1.00 96.25 296 ASP A N 1
ATOM 2328 C CA . ASP A 1 296 ? 4.407 -15.887 14.291 1.00 96.25 296 ASP A CA 1
ATOM 2329 C C . ASP A 1 296 ? 3.008 -15.727 14.909 1.00 96.25 296 ASP A C 1
ATOM 2331 O O . ASP A 1 296 ? 2.427 -16.704 15.389 1.00 96.25 296 ASP A O 1
ATOM 2335 N N . LEU A 1 297 ? 2.424 -14.525 14.839 1.00 94.38 297 LEU A N 1
ATOM 2336 C CA . LEU A 1 297 ? 1.080 -14.241 15.349 1.00 94.38 297 LEU A CA 1
ATOM 2337 C C . LEU A 1 297 ? -0.000 -15.043 14.607 1.00 94.38 297 LEU A C 1
ATOM 2339 O O . LEU A 1 297 ? -0.824 -15.717 15.225 1.00 94.38 297 LEU A O 1
ATOM 2343 N N . TYR A 1 298 ? 0.015 -15.018 13.275 1.00 94.94 298 TYR A N 1
ATOM 2344 C CA . TYR A 1 298 ? -0.953 -15.733 12.442 1.00 94.94 298 TYR A CA 1
ATOM 2345 C C . TYR A 1 298 ? -0.800 -17.248 12.580 1.00 94.94 298 TYR A C 1
ATOM 2347 O O . TYR A 1 298 ? -1.798 -17.972 12.606 1.00 94.94 298 TYR A O 1
ATOM 2355 N N . SER A 1 299 ? 0.428 -17.742 12.757 1.00 94.06 299 SER A N 1
ATOM 2356 C CA . SER A 1 299 ? 0.671 -19.157 13.053 1.00 94.06 299 SER A CA 1
ATOM 2357 C C . SER A 1 299 ? 0.071 -19.578 14.391 1.00 94.06 299 SER A C 1
ATOM 2359 O O . SER A 1 299 ? -0.384 -20.709 14.509 1.00 94.06 299 SER A O 1
ATOM 2361 N N . GLN A 1 300 ? 0.038 -18.701 15.398 1.00 92.06 300 GLN A N 1
ATOM 2362 C CA . GLN A 1 300 ? -0.633 -18.987 16.670 1.00 92.06 300 GLN A CA 1
ATOM 2363 C C . GLN A 1 300 ? -2.157 -18.977 16.509 1.00 92.06 300 GLN A C 1
ATOM 2365 O O . GLN A 1 300 ? -2.826 -19.911 16.943 1.00 92.06 300 GLN A O 1
ATOM 2370 N N . TRP A 1 301 ? -2.708 -17.963 15.839 1.00 91.19 301 TRP A N 1
ATOM 2371 C CA . TRP A 1 301 ? -4.154 -17.794 15.649 1.00 91.19 301 TRP A CA 1
ATOM 2372 C C . TRP A 1 301 ? -4.802 -18.846 14.745 1.00 91.19 301 TRP A C 1
ATOM 2374 O O . TRP A 1 301 ? -5.991 -19.121 14.876 1.00 91.19 301 TRP A O 1
ATOM 2384 N N . THR A 1 302 ? -4.032 -19.473 13.857 1.00 90.25 302 THR A N 1
ATOM 2385 C CA . THR A 1 302 ? -4.511 -20.574 13.004 1.00 90.25 302 THR A CA 1
ATOM 2386 C C . THR A 1 302 ? -4.474 -21.942 13.693 1.00 90.25 302 THR A C 1
ATOM 2388 O O . THR A 1 302 ? -4.969 -22.923 13.132 1.00 90.25 302 THR A O 1
ATOM 2391 N N . GLN A 1 303 ? -3.929 -22.046 14.913 1.00 90.31 303 GLN A N 1
ATOM 2392 C CA . GLN A 1 303 ? -3.938 -23.306 15.657 1.00 90.31 303 GLN A CA 1
ATOM 2393 C C . GLN A 1 303 ? -5.355 -23.660 16.129 1.00 90.31 303 GLN A C 1
ATOM 2395 O O . GLN A 1 303 ? -6.065 -22.808 16.659 1.00 90.31 303 GLN A O 1
ATOM 2400 N N . PRO A 1 304 ? -5.746 -24.947 16.079 1.00 80.44 304 PRO A N 1
ATOM 2401 C CA . PRO A 1 304 ? -7.111 -25.388 16.386 1.00 80.44 304 PRO A CA 1
ATOM 2402 C C . PRO A 1 304 ? -7.546 -25.168 17.844 1.00 80.44 304 PRO A C 1
ATOM 2404 O O . PRO A 1 304 ? -8.710 -25.367 18.170 1.00 80.44 304 PRO A O 1
ATOM 2407 N N . LYS A 1 305 ? -6.616 -24.811 18.738 1.00 76.50 305 LYS A N 1
ATOM 2408 C CA . LYS A 1 305 ? -6.883 -24.570 20.164 1.00 76.50 305 LYS A CA 1
ATOM 2409 C C . LYS A 1 305 ? -7.218 -23.112 20.478 1.00 76.50 305 LYS A C 1
ATOM 2411 O O . LYS A 1 305 ? -7.651 -22.831 21.591 1.00 76.50 305 LYS A O 1
ATOM 2416 N N . VAL A 1 306 ? -6.981 -22.195 19.542 1.00 79.94 306 VAL A N 1
ATOM 2417 C CA . VAL A 1 306 ? -7.263 -20.773 19.731 1.00 79.94 306 VAL A CA 1
ATOM 2418 C C . VAL A 1 306 ? -8.662 -20.504 19.189 1.00 79.94 306 VAL A C 1
ATOM 2420 O O . VAL A 1 306 ? -8.935 -20.734 18.013 1.00 79.94 306 VAL A O 1
ATOM 2423 N N . ASN A 1 307 ? -9.566 -20.038 20.051 1.00 78.88 307 ASN A N 1
ATOM 2424 C CA . ASN A 1 307 ? -10.940 -19.705 19.674 1.00 78.88 307 ASN A CA 1
ATOM 2425 C C . ASN A 1 307 ? -10.975 -18.378 18.897 1.00 78.88 307 ASN A C 1
ATOM 2427 O O . ASN A 1 307 ? -11.342 -17.335 19.434 1.00 78.88 307 ASN A O 1
ATOM 2431 N N . VAL A 1 308 ? -10.563 -18.426 17.631 1.00 86.19 308 VAL A N 1
ATOM 2432 C CA . VAL A 1 308 ? -10.622 -17.307 16.685 1.00 86.19 308 VAL A CA 1
ATOM 2433 C C . VAL A 1 308 ? -11.900 -17.411 15.853 1.00 86.19 308 VAL A C 1
ATOM 2435 O O . VAL A 1 308 ? -12.300 -18.497 15.432 1.00 86.19 308 VAL A O 1
ATOM 2438 N N . THR A 1 309 ? -12.562 -16.282 15.601 1.00 89.00 309 THR A N 1
ATOM 2439 C CA . THR A 1 309 ? -13.763 -16.252 14.750 1.00 89.00 309 THR A CA 1
ATOM 2440 C C . THR A 1 309 ? -13.429 -16.568 13.290 1.00 89.00 309 THR A C 1
ATOM 2442 O O . THR A 1 309 ? -12.348 -16.248 12.794 1.00 89.00 309 THR A O 1
ATOM 2445 N N . LEU A 1 310 ? -14.388 -17.147 12.556 1.00 89.19 310 LEU A N 1
ATOM 2446 C CA . LEU A 1 310 ? -14.214 -17.454 11.131 1.00 89.19 310 LEU A CA 1
ATOM 2447 C C . LEU A 1 310 ? -13.892 -16.202 10.298 1.00 89.19 310 LEU A C 1
ATOM 2449 O O . LEU A 1 310 ? -13.082 -16.276 9.380 1.00 89.19 310 LEU A O 1
ATOM 2453 N N . SER A 1 311 ? -14.496 -15.054 10.617 1.00 89.19 311 SER A N 1
ATOM 2454 C CA . SER A 1 311 ? -14.226 -13.789 9.924 1.00 89.19 311 SER A CA 1
ATOM 2455 C C . SER A 1 311 ? -12.769 -13.358 10.065 1.00 89.19 311 SER A C 1
ATOM 2457 O O . SER A 1 311 ? -12.146 -12.991 9.073 1.00 89.19 311 SER A O 1
ATOM 2459 N N . LEU A 1 312 ? -12.213 -13.453 11.275 1.00 92.06 312 LEU A N 1
ATOM 2460 C CA . LEU A 1 312 ? -10.816 -13.119 11.523 1.00 92.06 312 LEU A CA 1
ATOM 2461 C C . LEU A 1 312 ? -9.880 -14.136 10.854 1.00 92.06 312 LEU A C 1
ATOM 2463 O O . LEU A 1 312 ? -8.917 -13.729 10.215 1.00 92.06 312 LEU A O 1
ATOM 2467 N N . LEU A 1 313 ? -10.196 -15.435 10.891 1.00 92.81 313 LEU A N 1
ATOM 2468 C CA . LEU A 1 313 ? -9.425 -16.459 10.170 1.00 92.81 313 LEU A CA 1
ATOM 2469 C C . LEU A 1 313 ? -9.375 -16.207 8.656 1.00 92.81 313 LEU A C 1
ATOM 2471 O O . LEU A 1 313 ? -8.309 -16.308 8.052 1.00 92.81 313 LEU A O 1
ATOM 2475 N N . LEU A 1 314 ? -10.508 -15.859 8.040 1.00 93.62 314 LEU A N 1
ATOM 2476 C CA . LEU A 1 314 ? -10.558 -15.530 6.613 1.00 93.62 314 LEU A CA 1
ATOM 2477 C C . LEU A 1 314 ? -9.717 -14.295 6.283 1.00 93.62 314 LEU A C 1
ATOM 2479 O O . LEU A 1 314 ? -9.071 -14.262 5.236 1.00 93.62 314 LEU A O 1
ATOM 2483 N N . GLU A 1 315 ? -9.704 -13.302 7.170 1.00 94.88 315 GLU A N 1
ATOM 2484 C CA . GLU A 1 315 ? -8.904 -12.096 6.980 1.00 94.88 315 G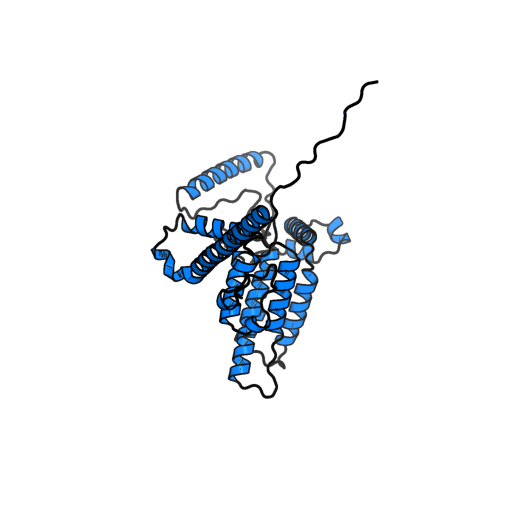LU A CA 1
ATOM 2485 C C . GLU A 1 315 ? -7.403 -12.360 7.156 1.00 94.88 315 GLU A C 1
ATOM 2487 O O . GLU A 1 315 ? -6.608 -11.886 6.354 1.00 94.88 315 GLU A O 1
ATOM 2492 N N . ILE A 1 316 ? -7.013 -13.190 8.129 1.00 94.88 316 ILE A N 1
ATOM 2493 C CA . ILE A 1 316 ? -5.622 -13.628 8.325 1.00 94.88 316 ILE A CA 1
ATOM 2494 C C . ILE A 1 316 ? -5.094 -14.362 7.090 1.00 94.88 316 ILE A C 1
ATOM 2496 O O . ILE A 1 316 ? -3.981 -14.104 6.658 1.00 94.88 316 ILE A O 1
ATOM 2500 N N . VAL A 1 317 ? -5.887 -15.271 6.511 1.00 94.00 317 VAL A N 1
ATOM 2501 C CA . VAL A 1 317 ? -5.492 -16.025 5.305 1.00 94.00 317 VAL A CA 1
ATOM 2502 C C . VAL A 1 317 ? -5.409 -15.122 4.071 1.00 94.00 317 VAL A C 1
ATOM 2504 O O . VAL A 1 317 ? -4.675 -15.418 3.129 1.00 94.00 317 VAL A O 1
ATOM 2507 N N . ARG A 1 318 ? -6.209 -14.054 4.041 1.00 93.94 318 ARG A N 1
ATOM 2508 C CA . ARG A 1 318 ? -6.211 -13.076 2.955 1.00 93.94 318 ARG A CA 1
ATOM 2509 C C . ARG A 1 318 ? -5.018 -12.120 3.030 1.00 93.94 318 ARG A C 1
ATOM 2511 O O . ARG A 1 318 ? -4.545 -11.712 1.965 1.00 93.94 318 ARG A O 1
ATOM 2518 N N . SER A 1 319 ? -4.632 -11.708 4.239 1.00 92.69 319 SER A N 1
ATOM 2519 C CA . SER A 1 319 ? -3.486 -10.829 4.496 1.00 92.69 319 SER A CA 1
ATOM 2520 C C . SER A 1 319 ? -2.163 -11.461 4.081 1.00 92.69 319 SER A C 1
ATOM 2522 O O . SER A 1 319 ? -1.247 -10.647 3.821 1.00 92.69 319 SER A O 1
#

pLDDT: mean 83.75, std 13.82, range [32.59, 97.06]

Sequence (319 aa):
DCNISISKSPEGVDSEDEGEIMEQEAVVSLHTRYQMAGLVCWLEKSPELLANVPQFIFQSIRDIVKSIGRCSLVLWYSCTPPDTWSSSPPSQLPLPTPQLQDIDMLRQVIFRISLFGWTSRTQFEETWMSLLTVLSASPSPDSEQDEVQAIMQGNSVAVQAITSLLVQTLLLPTPGHPNTGCLLHSSRDKPLVLPSQWGPKLEGVVDKLYWKLKESQRVTRTGVRVCHLHHRSNIDRLHNSCKYGYGQVSVDFLKTAVMSVEERATSTVNMDYLEHQKRISESGLDLQSCLQFLLDLYSQWTQPKVNVTLSLLLEIVRS

Organism: NCBI:txid1464854

Foldseek 3Di:
DDDDDDDDDPDDPDPVVVVVVVVVVVVVLVVVLVVLLVLLVCVVPPVPVVVPDPPLCVVVSLLVSLVVCLDLSRVQSNLEDPVPDDPDHDSDDQHPLVCLLPVVRLVSNLSSCLSRFDDAQVNLVSQLVSLVSLLPDDADPPHDPVRRVSSLSSNLSSLVSLVSNLQQLQWPPARRGLNVTAGQAAAQDDQDDDDPVCVVVVQVVLVVVQVVVVVVCSVDVDQDHRDRSRDDHDPVCSNPRRDDDPNRHHVQLVVLVPDDPVCVVPDDHDPSNVSSVVNCVVSVDPVVVVVVVLVVVLVVCPDPPHPRDPSSVVSSVVD

Radius of gyration: 25.92 Å; chains: 1; bounding box: 69×81×70 Å

Secondary structure (DSSP, 8-state):
--------------HHHHHHHHHHHHHHHHHHHHHHHHHHHHHHTHHHHTTSS-HHHHHHHHHHHHHHTTSTTTHHHHHS-GGG--SS--SS----GGGGGSHHHHHHHHHHHHHH--SSHHHHHHHHHHHHHHHT----TT--HHHHHHHHHHHHHHHHHHHHHHHGGGEESSTT-TTT-EE----SSPPP---TTTHHHHHHHHHHHHHHHHHHHHHS--------TTSPPPGGGTT-TTS--TTSS-HHHHHHHHS-HHHHHHS---HHHHHHHHHHHHHT--HHHHHHHHHHHHHHHTSTTS---HHHHHHHHH-